Protein AF-A0A9C6U8I7-F1 (afdb_monomer_lite)

pLDDT: mean 73.35, std 20.05, range [29.06, 95.62]

Organism: Frankliniella occidentalis (NCBI:txid133901)

Sequence (330 aa):
MRSTMMLAVLLLPVVLASDRNCTCPSSPTPEDSAVCGSDGRTYSSECELQCAGLPGLSATHLGPCNTTVVASRRRRSTVELEEWRKCQADRKCAAKNCEECIVGGFTDSKCRQMCQENCICGCAGLPTGGLDEDSHDRWYKCFQERGCSSKKIPCYHNCDNQVCRNLCAMDYIRCNCGCIQHAPDTSTPAAPTTSTTTAPTTSTTTAPTSTTAAPTSTTEASATDTDWTWQKYTVCVDQSCNCGRSSAPELQGIRKANCTCSCMGLPGGDLEAYDSEAVQRCLGDCGDQEIKCDQACRGQKDQKKQKECLDSCSLRKHQCRCECNSTKEH

Structure (mmCIF, N/CA/C/O backbone):
data_AF-A0A9C6U8I7-F1
#
_entry.id   AF-A0A9C6U8I7-F1
#
loop_
_atom_site.group_PDB
_atom_site.id
_atom_site.type_symbol
_atom_site.label_atom_id
_atom_site.label_alt_id
_atom_site.label_comp_id
_atom_site.label_asym_id
_atom_site.label_entity_id
_atom_site.label_seq_id
_atom_site.pdbx_PDB_ins_code
_atom_site.Cartn_x
_atom_site.Cartn_y
_atom_site.Cartn_z
_atom_site.occupancy
_atom_site.B_iso_or_equiv
_atom_site.auth_seq_id
_atom_site.auth_comp_id
_atom_site.auth_asym_id
_atom_site.auth_atom_id
_atom_site.pdbx_PDB_model_num
ATOM 1 N N . MET A 1 1 ? 52.182 23.307 39.106 1.00 44.69 1 MET A N 1
ATOM 2 C CA . MET A 1 1 ? 51.789 24.403 40.022 1.00 44.69 1 MET A CA 1
ATOM 3 C C . MET A 1 1 ? 51.248 25.561 39.194 1.00 44.69 1 MET A C 1
ATOM 5 O O . MET A 1 1 ? 51.950 25.966 38.279 1.00 44.69 1 MET A O 1
ATOM 9 N N . ARG A 1 2 ? 50.073 26.090 39.590 1.00 39.31 2 ARG A N 1
ATOM 10 C CA . ARG A 1 2 ? 49.324 27.253 39.041 1.00 39.31 2 ARG A CA 1
ATOM 11 C C . ARG A 1 2 ? 48.623 26.953 37.698 1.00 39.31 2 ARG A C 1
ATOM 13 O O . ARG A 1 2 ? 49.234 26.343 36.842 1.00 39.31 2 ARG A O 1
ATOM 20 N N . SER A 1 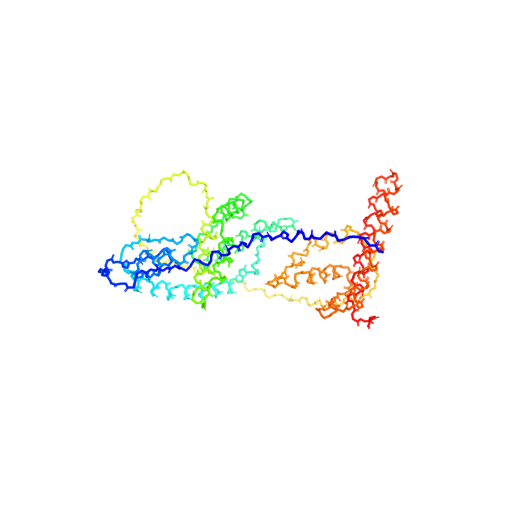3 ? 47.363 27.295 37.432 1.00 43.09 3 SER A N 1
ATOM 21 C CA . SER A 1 3 ? 46.428 28.217 38.082 1.00 43.09 3 SER A CA 1
ATOM 22 C C . SER A 1 3 ? 44.982 27.873 37.672 1.00 43.09 3 SER A C 1
ATOM 24 O O . SER A 1 3 ? 44.743 27.392 36.571 1.00 43.09 3 SER A O 1
ATOM 26 N N . THR A 1 4 ? 44.042 28.131 38.573 1.00 59.16 4 THR A N 1
ATOM 27 C CA . THR A 1 4 ? 42.576 27.992 38.481 1.00 59.16 4 THR A CA 1
ATOM 28 C C . THR A 1 4 ? 41.909 28.935 37.469 1.00 59.16 4 THR A C 1
ATOM 30 O O . THR A 1 4 ? 42.324 30.087 37.398 1.00 59.16 4 THR A O 1
ATOM 33 N N . MET A 1 5 ? 40.811 28.504 36.826 1.00 51.91 5 MET A N 1
ATOM 34 C CA . MET A 1 5 ? 39.626 29.316 36.441 1.00 51.91 5 MET A CA 1
ATOM 35 C C . MET A 1 5 ? 38.524 28.364 35.913 1.00 51.91 5 MET A C 1
ATOM 37 O O . MET A 1 5 ? 38.715 27.711 34.898 1.00 51.91 5 MET A O 1
ATOM 41 N N . MET A 1 6 ? 37.529 27.988 36.725 1.00 50.91 6 MET A N 1
ATOM 42 C CA . MET A 1 6 ? 36.197 28.619 36.874 1.00 50.91 6 MET A CA 1
ATOM 43 C C . MET A 1 6 ? 35.289 28.547 35.624 1.00 50.91 6 MET A C 1
ATOM 45 O O . MET A 1 6 ? 35.443 29.319 34.689 1.00 50.91 6 MET A O 1
ATOM 49 N N . LEU A 1 7 ? 34.332 27.610 35.708 1.00 50.25 7 LEU A N 1
ATOM 50 C CA . LEU A 1 7 ? 32.943 27.578 35.212 1.00 50.25 7 LEU A CA 1
ATOM 51 C C . LEU A 1 7 ? 32.538 28.297 33.907 1.00 50.25 7 LEU A C 1
ATOM 53 O O . LEU A 1 7 ? 32.475 29.519 33.846 1.00 50.25 7 LEU A O 1
ATOM 57 N N . ALA A 1 8 ? 31.955 27.507 32.998 1.00 46.56 8 ALA A N 1
ATOM 58 C CA . ALA A 1 8 ? 30.750 27.887 32.253 1.00 46.56 8 ALA A CA 1
ATOM 59 C C . ALA A 1 8 ? 29.910 26.630 31.940 1.00 46.56 8 ALA A C 1
ATOM 61 O O . ALA A 1 8 ? 30.006 26.044 30.865 1.00 46.56 8 ALA A O 1
ATOM 62 N N . VAL A 1 9 ? 29.096 26.188 32.906 1.00 54.50 9 VAL A N 1
ATOM 63 C CA . VAL A 1 9 ? 27.991 25.249 32.647 1.00 54.50 9 VAL A CA 1
ATOM 64 C C . VAL A 1 9 ? 26.880 26.067 31.995 1.00 54.50 9 VAL A C 1
ATOM 66 O O . VAL A 1 9 ? 26.110 26.741 32.675 1.00 54.50 9 VAL A O 1
ATOM 69 N N . LEU A 1 10 ? 26.847 26.071 30.663 1.00 54.00 10 LEU A N 1
ATOM 70 C CA . LEU A 1 10 ? 25.740 26.633 29.896 1.00 54.00 10 LEU A CA 1
ATOM 71 C C . LEU A 1 10 ? 24.542 25.690 30.026 1.00 54.00 10 LEU A C 1
ATOM 73 O O . LEU A 1 10 ? 24.436 24.677 29.339 1.00 54.00 10 LEU A O 1
ATOM 77 N N . LEU A 1 11 ? 23.665 26.036 30.966 1.00 51.16 11 LEU A N 1
ATOM 78 C CA . LEU A 1 11 ? 22.312 25.513 31.092 1.00 51.16 11 LEU A CA 1
ATOM 79 C C . LEU A 1 11 ? 21.574 25.735 29.763 1.00 51.16 11 LEU A C 1
ATOM 81 O O . LEU A 1 11 ? 21.216 26.861 29.422 1.00 51.16 11 LEU A O 1
ATOM 85 N N . LEU A 1 12 ? 21.356 24.655 29.012 1.00 48.56 12 LEU A N 1
ATOM 86 C CA . LEU A 1 12 ? 20.358 24.630 27.947 1.00 48.56 12 LEU A CA 1
ATOM 87 C C . LEU A 1 12 ? 18.986 24.924 28.576 1.00 48.56 12 LEU A C 1
ATOM 89 O O . LEU A 1 12 ? 18.670 24.342 29.620 1.00 48.56 12 LEU A O 1
ATOM 93 N N . PRO A 1 13 ? 18.169 25.813 27.985 1.00 50.56 13 PRO A N 1
ATOM 94 C CA . PRO A 1 13 ? 16.829 26.057 28.482 1.00 50.56 13 PRO A CA 1
ATOM 95 C C . PRO A 1 13 ? 16.049 24.747 28.411 1.00 50.56 13 PRO A C 1
ATOM 97 O O . PRO A 1 13 ? 15.925 24.132 27.351 1.00 50.56 13 PRO A O 1
ATOM 100 N N . VAL A 1 14 ? 15.547 24.330 29.572 1.00 52.47 14 VAL A N 1
ATOM 101 C CA . VAL A 1 14 ? 14.511 23.313 29.706 1.00 52.47 14 VAL A CA 1
ATOM 102 C C . VAL A 1 14 ? 13.414 23.676 28.711 1.00 52.47 14 VAL A C 1
ATOM 104 O O . VAL A 1 14 ? 12.724 24.683 28.877 1.00 52.47 14 VAL A O 1
ATOM 107 N N . VAL A 1 15 ? 13.279 22.883 27.649 1.00 50.75 15 VAL A N 1
ATOM 108 C CA . VAL A 1 15 ? 12.076 22.898 26.826 1.00 50.75 15 VAL A CA 1
ATOM 109 C C . VAL A 1 15 ? 10.985 22.396 27.756 1.00 50.75 15 VAL A C 1
ATOM 111 O O . VAL A 1 15 ? 10.895 21.201 28.031 1.00 50.75 15 VAL A O 1
ATOM 114 N N . LEU A 1 16 ? 10.218 23.325 28.323 1.00 39.09 16 LEU A N 1
ATOM 115 C CA . LEU A 1 16 ? 8.991 22.994 29.021 1.00 39.09 16 LEU A CA 1
ATOM 116 C C . LEU A 1 16 ? 8.093 22.315 27.988 1.00 39.09 16 LEU A C 1
ATOM 118 O O . LEU A 1 16 ? 7.498 22.973 27.133 1.00 39.09 16 LEU A O 1
ATOM 122 N N . ALA A 1 17 ? 8.039 20.985 28.043 1.00 46.72 17 ALA A N 1
ATOM 123 C CA . ALA A 1 17 ? 6.926 20.241 27.500 1.00 46.72 17 ALA A CA 1
ATOM 124 C C . ALA A 1 17 ? 5.674 20.857 28.130 1.00 46.72 17 ALA A C 1
ATOM 126 O O . ALA A 1 17 ? 5.485 20.805 29.345 1.00 46.72 17 ALA A O 1
ATOM 127 N N . SER A 1 18 ? 4.879 21.547 27.315 1.00 42.00 18 SER A N 1
ATOM 128 C CA . SER A 1 18 ? 3.580 22.047 27.732 1.00 42.00 18 SER A CA 1
ATOM 129 C C . SER A 1 18 ? 2.685 20.829 27.908 1.00 42.00 18 SER A C 1
ATOM 131 O O . SER A 1 18 ? 1.997 20.414 26.980 1.00 42.00 18 SER A O 1
ATOM 133 N N . ASP A 1 19 ? 2.713 20.251 29.105 1.00 45.34 19 ASP A N 1
ATOM 134 C CA . ASP A 1 19 ? 1.584 19.496 29.617 1.00 45.34 19 ASP A CA 1
ATOM 135 C C . ASP A 1 19 ? 0.433 20.499 29.688 1.00 45.34 19 ASP A C 1
ATOM 137 O O . ASP A 1 19 ? 0.380 21.378 30.555 1.00 45.34 19 ASP A O 1
ATOM 141 N N . ARG A 1 20 ? -0.439 20.477 28.679 1.00 51.97 20 ARG A N 1
ATOM 142 C CA . ARG A 1 20 ? -1.663 21.269 28.704 1.00 51.97 20 ARG A CA 1
ATOM 143 C C . ARG A 1 20 ? -2.590 20.604 29.708 1.00 51.97 20 ARG A C 1
ATOM 145 O O . ARG A 1 20 ? -3.453 19.818 29.336 1.00 51.97 20 ARG A O 1
ATOM 152 N N . ASN A 1 21 ? -2.398 20.927 30.985 1.00 62.75 21 ASN A N 1
ATOM 153 C CA . ASN A 1 21 ? -3.369 20.630 32.024 1.00 62.75 21 ASN A CA 1
ATOM 154 C C . ASN A 1 21 ? -4.631 21.438 31.716 1.00 62.75 21 ASN A C 1
ATOM 156 O O . ASN A 1 21 ? -4.743 22.622 32.037 1.00 62.75 21 ASN A O 1
ATOM 160 N N . CYS A 1 22 ? -5.530 20.805 30.981 1.00 73.50 22 CYS A N 1
ATOM 161 C CA . CYS A 1 22 ? -6.690 21.447 30.416 1.00 73.50 22 CYS A CA 1
ATOM 162 C C . CYS A 1 22 ? -7.786 21.483 31.485 1.00 73.50 22 CYS A C 1
ATOM 164 O O . CYS A 1 22 ? -8.514 20.517 31.696 1.00 73.50 22 CYS A O 1
ATOM 166 N N . THR A 1 23 ? -7.817 22.573 32.251 1.00 80.94 23 THR A N 1
ATOM 167 C CA . THR A 1 23 ? -8.728 22.727 33.388 1.00 80.94 23 THR A CA 1
ATOM 168 C C . THR A 1 23 ? -10.047 23.329 32.912 1.00 80.94 23 THR A C 1
ATOM 170 O O . THR A 1 23 ? -10.146 24.544 32.739 1.00 80.94 23 THR A O 1
ATOM 173 N N . CYS A 1 24 ? -11.069 22.495 32.715 1.00 77.44 24 CYS A N 1
ATOM 174 C CA . CYS A 1 24 ? -12.434 22.969 32.493 1.00 77.44 24 CYS A CA 1
ATOM 175 C C . CYS A 1 24 ? -13.179 23.133 33.832 1.00 77.44 24 CYS A C 1
ATOM 177 O O . CYS A 1 24 ? -12.993 22.314 34.735 1.00 77.44 24 CYS A O 1
ATOM 179 N N . PRO A 1 25 ? -14.019 24.171 33.995 1.00 75.56 25 PRO A N 1
ATOM 180 C CA . PRO A 1 25 ? -14.867 24.314 35.176 1.00 75.56 25 PRO A CA 1
ATOM 181 C C . PRO A 1 25 ? -15.830 23.126 35.303 1.00 75.56 25 PRO A C 1
ATOM 183 O O . PRO A 1 25 ? -16.520 22.779 34.347 1.00 75.56 25 PRO A O 1
ATOM 186 N N . SER A 1 26 ? -15.923 22.525 36.487 1.00 62.41 26 SER A N 1
ATOM 187 C CA . SER A 1 26 ? -16.771 21.362 36.766 1.00 62.41 26 SER A CA 1
ATOM 188 C C . SER A 1 26 ? -18.261 21.722 36.976 1.00 62.41 26 SER A C 1
ATOM 190 O O . SER A 1 26 ? -18.804 21.475 38.044 1.00 62.41 26 SER A O 1
ATOM 192 N N . SER A 1 27 ? -18.932 22.229 35.923 1.00 59.16 27 SER A N 1
ATOM 193 C CA . SER A 1 27 ? -20.408 22.281 35.663 1.00 59.16 27 SER A CA 1
ATOM 194 C C . SER A 1 27 ? -21.350 23.002 36.680 1.00 59.16 27 SER A C 1
ATOM 196 O O . SER A 1 27 ? -20.941 23.209 37.820 1.00 59.16 27 SER A O 1
ATOM 198 N N . PRO A 1 28 ? -22.620 23.388 36.345 1.00 53.59 28 PRO A N 1
ATOM 199 C CA . PRO A 1 28 ? -23.397 23.156 35.115 1.00 53.59 28 PRO A CA 1
ATOM 200 C C . PRO A 1 28 ? -23.954 24.440 34.446 1.00 53.59 28 PRO A C 1
ATOM 202 O O . PRO A 1 28 ? -24.512 25.324 35.094 1.00 53.59 28 PRO A O 1
ATOM 205 N N . THR A 1 29 ? -23.905 24.512 33.119 1.00 55.56 29 THR A N 1
ATOM 206 C CA . THR A 1 29 ? -24.940 25.212 32.332 1.00 55.56 29 THR A CA 1
ATOM 207 C C . THR A 1 29 ? -25.917 24.145 31.792 1.00 55.56 29 THR A C 1
ATOM 209 O O . THR A 1 29 ? -25.631 22.961 31.969 1.00 55.56 29 THR A O 1
ATOM 212 N N . PRO A 1 30 ? -27.111 24.495 31.268 1.00 57.84 30 PRO A N 1
ATOM 213 C CA . PRO A 1 30 ? -28.215 23.550 31.001 1.00 57.84 30 PRO A CA 1
ATOM 214 C C . PRO A 1 30 ? -27.823 22.363 30.103 1.00 57.84 30 PRO A C 1
ATOM 216 O O . PRO A 1 30 ? -26.713 22.324 29.589 1.00 57.84 30 PRO A O 1
ATOM 219 N N . GLU A 1 31 ? -28.733 21.424 29.823 1.00 50.97 31 GLU A N 1
ATOM 220 C CA . GLU A 1 31 ? -28.517 20.368 28.803 1.00 50.97 31 GLU A CA 1
ATOM 221 C C . GLU A 1 31 ? -28.063 20.922 27.427 1.00 50.97 31 GLU A C 1
ATOM 223 O O . GLU A 1 31 ? -27.453 20.198 26.640 1.00 50.97 31 GLU A O 1
ATOM 228 N N . ASP A 1 32 ? -28.256 22.226 27.189 1.00 52.44 32 ASP A N 1
ATOM 229 C CA . ASP A 1 32 ? -27.738 23.016 26.060 1.00 52.44 32 ASP A CA 1
ATOM 230 C C . ASP A 1 32 ? -26.226 23.338 26.120 1.00 52.44 32 ASP A C 1
ATOM 232 O O . ASP A 1 32 ? -25.687 23.968 25.210 1.00 52.44 32 ASP A O 1
ATOM 236 N N . SER A 1 33 ? -25.532 22.953 27.194 1.00 69.81 33 SER A N 1
ATOM 237 C CA . SER A 1 33 ? -24.083 23.133 27.376 1.00 69.81 33 SER A CA 1
ATOM 238 C C . SER A 1 33 ? -23.263 21.990 26.796 1.00 69.81 33 SER A C 1
ATOM 240 O O . SER A 1 33 ? -22.121 22.203 26.384 1.00 69.81 33 SER A O 1
ATOM 242 N N . ALA A 1 34 ? -23.861 20.800 26.719 1.00 83.06 34 ALA A N 1
ATOM 243 C CA . ALA A 1 34 ? -23.262 19.672 26.038 1.00 83.06 34 ALA A CA 1
ATOM 244 C C . ALA A 1 34 ? -23.129 19.981 24.543 1.00 83.06 34 ALA A C 1
ATOM 246 O O . ALA A 1 34 ? -23.961 20.678 23.964 1.00 83.06 34 ALA A O 1
ATOM 247 N N . VAL A 1 35 ? -22.101 19.438 23.901 1.00 88.44 35 VAL A N 1
ATOM 248 C CA . VAL A 1 35 ? -21.896 19.585 22.456 1.00 88.44 35 VAL A CA 1
ATOM 249 C C . VAL A 1 35 ? -21.660 18.225 21.821 1.00 88.44 35 VAL A C 1
ATOM 251 O O . VAL A 1 35 ? -21.003 17.354 22.400 1.00 88.44 35 VAL A O 1
ATOM 254 N N . CYS A 1 36 ? -22.191 18.026 20.618 1.00 88.62 36 CYS A N 1
ATOM 255 C CA . CYS A 1 36 ? -21.896 16.841 19.829 1.00 88.62 36 CYS A CA 1
ATOM 256 C C . CYS A 1 36 ? -20.645 17.091 18.986 1.00 88.62 36 CYS A C 1
ATOM 258 O O . CYS A 1 36 ? -20.667 17.933 18.089 1.00 88.62 36 CYS A O 1
ATOM 260 N N . GLY A 1 37 ? -19.560 16.368 19.256 1.00 87.62 37 GLY A N 1
ATOM 261 C CA . GLY A 1 37 ? -18.333 16.437 18.468 1.00 87.62 37 GLY A CA 1
ATOM 262 C C . GLY A 1 37 ? -18.502 15.839 17.071 1.00 87.62 37 GLY A C 1
ATOM 263 O O . GLY A 1 37 ? -19.366 14.994 16.827 1.00 87.62 37 GLY A O 1
ATOM 264 N N . SER A 1 38 ? -17.650 16.253 16.132 1.00 79.44 38 SER A N 1
ATOM 265 C CA . SER A 1 38 ? -17.551 15.679 14.780 1.00 79.44 38 SER A CA 1
ATOM 266 C C . SER A 1 38 ? -17.200 14.183 14.778 1.00 79.44 38 SER A C 1
ATOM 268 O O . SER A 1 38 ? -17.441 13.488 13.791 1.00 79.44 38 SER A O 1
ATOM 270 N N . ASP A 1 39 ? -16.707 13.664 15.904 1.00 78.38 39 ASP A N 1
ATOM 271 C CA . ASP A 1 39 ? -16.463 12.248 16.179 1.00 78.38 39 ASP A CA 1
ATOM 272 C C . ASP A 1 39 ? -17.713 11.485 16.678 1.00 78.38 39 ASP A C 1
ATOM 274 O O . ASP A 1 39 ? -17.667 10.274 16.917 1.00 78.38 39 ASP A O 1
ATOM 278 N N . GLY A 1 40 ? -18.849 12.172 16.828 1.00 78.31 40 GLY A N 1
ATOM 279 C CA . GLY A 1 40 ? -20.100 11.605 17.325 1.00 78.31 40 GLY A CA 1
ATOM 280 C C . GLY A 1 40 ? -20.094 11.299 18.825 1.00 78.31 40 GLY A C 1
ATOM 281 O O . GLY A 1 40 ? -20.929 10.506 19.278 1.00 78.31 40 GLY A O 1
ATOM 282 N N . ARG A 1 41 ? -19.165 11.882 19.597 1.00 82.56 41 ARG A N 1
ATOM 283 C CA . ARG A 1 41 ? -19.180 11.857 21.065 1.00 82.56 41 ARG A CA 1
ATOM 284 C C . ARG A 1 41 ? -19.841 13.116 21.621 1.00 82.56 41 ARG A C 1
ATOM 286 O O . ARG A 1 41 ? -19.644 14.217 21.118 1.00 82.56 41 ARG A O 1
ATOM 293 N N . THR A 1 42 ? -20.615 12.944 22.688 1.00 86.38 42 THR A N 1
ATOM 294 C CA . THR A 1 42 ? -21.113 14.067 23.486 1.00 86.38 42 THR A CA 1
ATOM 295 C C . THR A 1 42 ? -20.019 14.510 24.448 1.00 86.38 42 THR A C 1
ATOM 297 O O . THR A 1 42 ? -19.573 13.705 25.264 1.00 86.38 42 THR A O 1
ATOM 300 N N . TYR A 1 43 ? -19.634 15.778 24.379 1.00 86.25 43 TYR A N 1
ATOM 301 C CA . TYR A 1 43 ? -18.783 16.440 25.366 1.00 86.25 43 TYR A CA 1
ATOM 302 C C . TYR A 1 43 ? -19.667 17.229 26.323 1.00 86.25 43 TYR A C 1
ATOM 304 O O . TYR A 1 43 ? -20.682 17.779 25.890 1.00 86.25 43 TYR A O 1
ATOM 312 N N . SER A 1 44 ? -19.319 17.283 27.614 1.00 86.06 44 SER A N 1
ATOM 313 C CA . SER A 1 44 ? -20.173 17.974 28.591 1.00 86.06 44 SER A CA 1
ATOM 314 C C . SER A 1 44 ? -20.107 19.498 28.449 1.00 86.06 44 SER A C 1
ATOM 316 O O . SER A 1 44 ? -21.001 20.197 28.914 1.00 86.06 44 SER A O 1
ATOM 318 N N . SER A 1 45 ? -19.080 20.005 27.758 1.00 84.12 45 SER A N 1
ATOM 319 C CA . SER A 1 45 ? -18.968 21.399 27.338 1.00 84.12 45 SER A CA 1
ATOM 320 C C . SER A 1 45 ? -18.096 21.559 26.092 1.00 84.12 45 SER A C 1
ATOM 322 O O . SER A 1 45 ? -17.266 20.705 25.775 1.00 84.12 45 SER A O 1
ATOM 324 N N . GLU A 1 46 ? -18.221 22.708 25.427 1.00 84.88 46 GLU A N 1
ATOM 325 C CA . GLU A 1 46 ? -17.284 23.139 24.380 1.00 84.88 46 GLU A CA 1
ATOM 326 C C . GLU A 1 46 ? -15.832 23.207 24.898 1.00 84.88 46 GLU A C 1
ATOM 328 O O . GLU A 1 46 ? -14.900 22.876 24.171 1.00 84.88 46 GLU A O 1
ATOM 333 N N . CYS A 1 47 ? -15.630 23.560 26.178 1.00 85.31 47 CYS A N 1
ATOM 334 C CA . CYS A 1 47 ? -14.305 23.537 26.811 1.00 85.31 47 CYS A CA 1
ATOM 335 C C . CYS A 1 47 ? -13.706 22.130 26.787 1.00 85.31 47 CYS A C 1
ATOM 337 O O . CYS A 1 47 ? -12.558 21.952 26.391 1.00 85.31 47 CYS A O 1
ATOM 339 N N . GLU A 1 48 ? -14.487 21.118 27.169 1.00 85.19 48 GLU A N 1
ATOM 340 C CA . GLU A 1 48 ? -14.019 19.731 27.163 1.00 85.19 48 GLU A CA 1
ATOM 341 C C . GLU A 1 48 ? -13.743 19.215 25.751 1.00 85.19 48 GLU A C 1
ATOM 343 O O . GLU A 1 48 ? -12.771 18.485 25.550 1.00 85.19 48 GLU A O 1
ATOM 348 N N . LEU A 1 49 ? -14.549 19.625 24.767 1.00 86.12 49 LEU A N 1
ATOM 349 C CA . LEU A 1 49 ? -14.303 19.312 23.359 1.00 86.12 49 LEU A CA 1
ATOM 350 C C . LEU A 1 49 ? -12.957 19.881 22.901 1.00 86.12 49 LEU A C 1
ATOM 352 O O . LEU A 1 49 ? -12.149 19.168 22.307 1.00 86.12 49 LEU A O 1
ATOM 356 N N . GLN A 1 50 ? -12.680 21.144 23.218 1.00 83.75 50 GLN A N 1
ATOM 357 C CA . GLN A 1 50 ? -11.413 21.792 22.873 1.00 83.75 50 GLN A CA 1
ATOM 358 C C . GLN A 1 50 ? -10.233 21.187 23.644 1.00 83.75 50 GLN A C 1
ATOM 360 O O . GLN A 1 50 ? -9.147 21.012 23.087 1.00 83.75 50 GLN A O 1
ATOM 365 N N . CYS A 1 51 ? -10.453 20.804 24.902 1.00 84.19 51 CYS A N 1
ATOM 366 C CA . CYS A 1 51 ? -9.452 20.146 25.733 1.00 84.19 51 CYS A CA 1
ATOM 367 C C . CYS A 1 51 ? -9.099 18.733 25.283 1.00 84.19 51 CYS A C 1
ATOM 369 O O . CYS A 1 51 ? -7.984 18.287 25.543 1.00 84.19 51 CYS A O 1
ATOM 371 N N . ALA A 1 52 ? -9.994 18.043 24.572 1.00 84.12 52 ALA A N 1
ATOM 372 C CA . ALA A 1 52 ? -9.687 16.737 24.003 1.00 84.12 52 ALA A CA 1
ATOM 373 C C . ALA A 1 52 ? -8.524 16.793 22.996 1.00 84.12 52 ALA A C 1
ATOM 375 O O . ALA A 1 52 ? -7.897 15.767 22.740 1.00 84.12 52 ALA A O 1
ATOM 376 N N . GLY A 1 53 ? -8.224 17.972 22.429 1.00 74.62 53 GLY A N 1
ATOM 377 C CA . GLY A 1 53 ? -7.001 18.214 21.656 1.00 74.62 53 GLY A CA 1
ATOM 378 C C . GLY A 1 53 ? -6.859 17.357 20.395 1.00 74.62 53 GLY A C 1
ATOM 379 O O . GLY A 1 53 ? -5.760 17.240 19.853 1.00 74.62 53 GLY A O 1
ATOM 380 N N . LEU A 1 54 ? -7.949 16.742 19.927 1.00 75.69 54 LEU A N 1
ATOM 381 C CA . LEU A 1 54 ? -7.945 15.874 18.756 1.00 75.69 54 LEU A CA 1
ATOM 382 C C . LEU A 1 54 ? -7.889 16.725 17.471 1.00 75.69 54 LEU A C 1
ATOM 384 O O . LEU A 1 54 ? -8.734 17.604 17.281 1.00 75.69 54 LEU A O 1
ATOM 388 N N . PRO A 1 55 ? -6.932 16.479 16.556 1.00 69.19 55 PRO A N 1
ATOM 389 C CA . PRO A 1 55 ? -6.841 17.223 15.301 1.00 69.19 55 PRO A CA 1
ATOM 390 C C . PRO A 1 55 ? -8.126 17.090 14.470 1.00 69.19 55 PRO A C 1
ATOM 392 O O . PRO A 1 55 ? -8.518 15.984 14.103 1.00 69.19 55 PRO A O 1
ATOM 395 N N . GLY A 1 56 ? -8.771 18.217 14.149 1.00 73.00 56 GLY A N 1
ATOM 396 C CA . GLY A 1 56 ? -10.008 18.247 13.353 1.00 73.00 56 GLY A CA 1
ATOM 397 C C . GLY A 1 56 ? -11.297 17.947 14.129 1.00 73.00 56 GLY A C 1
ATOM 398 O O . GLY A 1 56 ? -12.360 17.828 13.516 1.00 73.00 56 GLY A O 1
ATOM 399 N N . LEU A 1 57 ? -11.228 17.835 15.458 1.00 83.19 57 LEU A N 1
ATOM 400 C CA . LEU A 1 57 ? -12.410 17.751 16.309 1.00 83.19 57 LEU A CA 1
ATOM 401 C C . LEU A 1 57 ? -13.066 19.131 16.437 1.00 83.19 57 LEU A C 1
ATOM 403 O O . LEU A 1 57 ? -12.415 20.107 16.805 1.00 83.19 57 LEU A O 1
ATOM 407 N N . SER A 1 58 ? -14.359 19.205 16.135 1.00 86.75 58 SER A N 1
ATOM 408 C CA . SER A 1 58 ? -15.167 20.421 16.252 1.00 86.75 58 SER A CA 1
ATOM 409 C C . SER A 1 58 ? -16.576 20.073 16.714 1.00 86.75 58 SER A C 1
ATOM 411 O O . SER A 1 58 ? -17.056 18.968 16.448 1.00 86.75 58 SER A O 1
ATOM 413 N N . ALA A 1 59 ? -17.275 21.007 17.355 1.00 86.06 59 ALA A N 1
ATOM 414 C CA . ALA A 1 59 ? -18.701 20.840 17.599 1.00 86.06 59 ALA A CA 1
ATOM 415 C C . ALA A 1 59 ? -19.467 20.805 16.266 1.00 86.06 59 ALA A C 1
ATOM 417 O O . ALA A 1 59 ? -19.262 21.639 15.385 1.00 86.06 59 ALA A O 1
ATOM 418 N N . THR A 1 60 ? -20.340 19.813 16.114 1.00 86.50 60 THR A N 1
ATOM 419 C CA . THR A 1 60 ? -21.261 19.673 14.978 1.00 86.50 60 THR A CA 1
ATOM 420 C C . THR A 1 60 ? -22.589 20.359 15.278 1.00 86.50 60 THR A C 1
ATOM 422 O O . THR A 1 60 ? -23.138 21.045 14.421 1.00 86.50 60 THR A O 1
ATOM 425 N N . HIS A 1 61 ? -23.115 20.178 16.491 1.00 85.06 61 HIS A N 1
ATOM 426 C CA . HIS A 1 61 ? -24.306 20.868 16.974 1.00 85.06 61 HIS A CA 1
ATOM 427 C C . HIS A 1 61 ? -24.284 20.978 18.505 1.00 85.06 61 HIS A C 1
ATOM 429 O O . HIS A 1 61 ? -23.595 20.209 19.181 1.00 85.06 61 HIS A O 1
ATOM 435 N N . LEU A 1 62 ? -25.060 21.926 19.033 1.00 86.38 62 LEU A N 1
ATOM 436 C CA . LEU A 1 62 ? -25.316 22.064 20.468 1.00 86.38 62 LEU A CA 1
ATOM 437 C C . LEU A 1 62 ? -26.211 20.922 20.969 1.00 86.38 62 LEU A C 1
ATOM 439 O O . LEU A 1 62 ? -27.011 20.368 20.210 1.00 86.38 62 LEU A O 1
ATOM 443 N N . GLY A 1 63 ? -26.075 20.581 22.244 1.00 83.81 63 GLY A N 1
ATOM 444 C CA . GLY A 1 63 ? -26.728 19.444 22.878 1.00 83.81 63 GLY A CA 1
ATOM 445 C C . GLY A 1 63 ? -25.999 18.111 22.649 1.00 83.81 63 GLY A C 1
ATOM 446 O O . GLY A 1 63 ? -25.055 18.013 21.855 1.00 83.81 63 GLY A O 1
ATOM 447 N N . PRO A 1 64 ? -26.430 17.044 23.342 1.00 84.50 64 PRO A N 1
ATOM 448 C CA . PRO A 1 64 ? -25.828 15.725 23.223 1.00 84.50 64 PRO A CA 1
ATOM 449 C C . PRO A 1 64 ? -26.015 15.137 21.822 1.00 84.50 64 PRO A C 1
ATOM 451 O O . PRO A 1 64 ? -27.054 15.317 21.186 1.00 84.50 64 PRO A O 1
ATOM 454 N N . CYS A 1 65 ? -25.045 14.349 21.354 1.00 83.62 65 CYS A N 1
ATOM 455 C CA . CYS A 1 65 ? -25.236 13.549 20.151 1.00 83.62 65 CYS A CA 1
ATOM 456 C C . CYS A 1 65 ? -26.450 12.630 20.318 1.00 83.62 65 CYS A C 1
ATOM 458 O O . CYS A 1 65 ? -26.641 12.008 21.367 1.00 83.62 65 CYS A O 1
ATOM 460 N N . ASN A 1 66 ? -27.241 12.473 19.256 1.00 81.56 66 ASN A N 1
ATOM 461 C CA . ASN A 1 66 ? -28.367 11.549 19.275 1.00 81.56 66 ASN A CA 1
ATOM 462 C C . ASN A 1 66 ? -27.861 10.105 19.466 1.00 81.56 66 ASN A C 1
ATOM 464 O O . ASN A 1 66 ? -27.344 9.478 18.538 1.00 81.56 66 ASN A O 1
ATOM 468 N N . THR A 1 67 ? -28.026 9.564 20.675 1.00 65.00 67 THR A N 1
ATOM 469 C CA . THR A 1 67 ? -27.520 8.242 21.076 1.00 65.00 67 THR A CA 1
ATOM 470 C C . THR A 1 67 ? -28.158 7.107 20.283 1.00 65.00 67 THR A C 1
ATOM 472 O O . THR A 1 67 ? -27.501 6.094 20.060 1.00 65.00 67 THR A O 1
ATOM 475 N N . THR A 1 68 ? -29.383 7.276 19.772 1.00 57.62 68 THR A N 1
ATOM 476 C CA . THR A 1 68 ? -30.017 6.287 18.886 1.00 57.62 68 THR A CA 1
ATOM 477 C C . THR A 1 68 ? -29.364 6.271 17.510 1.00 57.62 68 THR A C 1
ATOM 479 O O . THR A 1 68 ? -29.13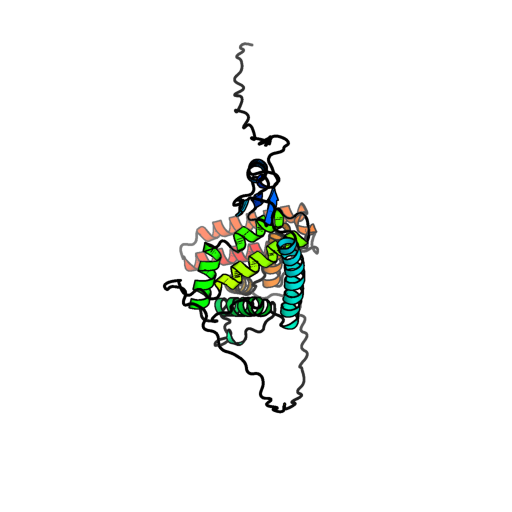3 5.194 16.966 1.00 57.62 68 THR A O 1
ATOM 482 N N . VAL A 1 69 ? -28.961 7.431 16.983 1.00 58.38 69 VAL A N 1
ATOM 483 C CA . VAL A 1 69 ? -28.207 7.553 15.726 1.00 58.38 69 VAL A CA 1
ATOM 484 C C . VAL A 1 69 ? -26.772 7.067 15.917 1.00 58.38 69 VAL A C 1
ATOM 486 O O . VAL A 1 69 ? -26.284 6.306 15.096 1.00 58.38 69 VAL A O 1
ATOM 489 N N . VAL A 1 70 ? -26.102 7.398 17.022 1.00 55.19 70 VAL A N 1
ATOM 490 C CA . VAL A 1 70 ? -24.730 6.937 17.301 1.00 55.19 70 VAL A CA 1
ATOM 491 C C . VAL A 1 70 ? -24.683 5.430 17.586 1.00 55.19 70 VAL A C 1
ATOM 493 O O . VAL A 1 70 ? -23.824 4.735 17.049 1.00 55.19 70 VAL A O 1
ATOM 496 N N . ALA A 1 71 ? -25.616 4.881 18.369 1.00 52.75 71 ALA A N 1
ATOM 497 C CA . ALA A 1 71 ? -25.689 3.445 18.643 1.00 52.75 71 ALA A CA 1
ATOM 498 C C . ALA A 1 71 ? -26.128 2.639 17.411 1.00 52.75 71 ALA A C 1
ATOM 500 O O . ALA A 1 71 ? -25.586 1.559 17.168 1.00 52.75 71 ALA A O 1
ATOM 501 N N . SER A 1 72 ? -27.052 3.162 16.597 1.00 53.00 72 SER A N 1
ATOM 502 C CA . SER A 1 72 ? -27.408 2.538 15.318 1.00 53.00 72 SER A CA 1
ATOM 503 C C . SER A 1 72 ? -26.270 2.634 14.304 1.00 53.00 72 SER A C 1
ATOM 505 O O . SER A 1 72 ? -26.006 1.641 13.640 1.00 53.00 72 SER A O 1
ATOM 507 N N . ARG A 1 73 ? -25.513 3.740 14.245 1.00 56.97 73 ARG A N 1
ATOM 508 C CA . ARG A 1 73 ? -24.298 3.874 13.416 1.00 56.97 73 ARG A CA 1
ATOM 509 C C . ARG A 1 73 ? -23.175 2.939 13.883 1.00 56.97 73 ARG A C 1
ATOM 511 O O . ARG A 1 73 ? -22.496 2.373 13.036 1.00 56.97 73 ARG A O 1
ATOM 518 N N . ARG A 1 74 ? -23.027 2.707 15.199 1.00 55.22 74 ARG A N 1
ATOM 519 C CA . ARG A 1 74 ? -22.088 1.728 15.795 1.00 55.22 74 ARG A CA 1
ATOM 520 C C . ARG A 1 74 ? -22.475 0.275 15.507 1.00 55.22 74 ARG A C 1
ATOM 522 O O . ARG A 1 74 ? -21.611 -0.504 15.131 1.00 55.22 74 ARG A O 1
ATOM 529 N N . ARG A 1 75 ? -23.753 -0.100 15.658 1.00 51.44 75 ARG A N 1
ATOM 530 C CA . ARG A 1 75 ? -24.238 -1.446 15.284 1.00 51.44 75 ARG A CA 1
ATOM 531 C C . ARG A 1 75 ? -24.166 -1.662 13.772 1.00 51.44 75 ARG A C 1
ATOM 533 O O . ARG A 1 75 ? -23.772 -2.733 13.327 1.00 51.44 75 ARG A O 1
ATOM 540 N N . ARG A 1 76 ? -24.497 -0.630 12.990 1.00 63.97 76 ARG A N 1
ATOM 541 C CA . ARG A 1 76 ? -24.414 -0.634 11.528 1.00 63.97 76 ARG A CA 1
ATOM 542 C C . ARG A 1 76 ? -22.972 -0.814 11.058 1.00 63.97 76 ARG A C 1
ATOM 544 O O . ARG A 1 76 ? -22.741 -1.694 10.251 1.00 63.97 76 ARG A O 1
ATOM 551 N N . SER A 1 77 ? -21.995 -0.090 11.606 1.00 65.62 77 SER A N 1
ATOM 552 C CA . SER A 1 77 ? -20.601 -0.194 11.147 1.00 65.62 77 SER A CA 1
ATOM 553 C C . SER A 1 77 ? -19.944 -1.545 11.440 1.00 65.62 77 SER A C 1
ATOM 555 O O . SER A 1 77 ? -19.136 -2.008 10.639 1.00 65.62 77 SER A O 1
ATOM 557 N N . THR A 1 78 ? -20.270 -2.202 12.560 1.00 69.31 78 THR A N 1
ATOM 558 C CA . THR A 1 78 ? -19.734 -3.539 12.863 1.00 69.31 78 THR A CA 1
ATOM 559 C C . THR A 1 78 ? -20.350 -4.623 11.986 1.00 69.31 78 THR A C 1
ATOM 561 O O . THR A 1 78 ? -19.630 -5.517 11.556 1.00 69.31 78 THR A O 1
ATOM 564 N N . VAL A 1 79 ? -21.657 -4.533 11.715 1.00 70.56 79 VAL A N 1
ATOM 565 C CA . VAL A 1 79 ? -22.363 -5.480 10.838 1.00 70.56 79 VAL A CA 1
ATOM 566 C C . VAL A 1 79 ? -21.947 -5.268 9.380 1.00 70.56 79 VAL A C 1
ATOM 568 O O . VAL A 1 79 ? -21.540 -6.225 8.732 1.00 70.56 79 VAL A O 1
ATOM 571 N N . GLU A 1 80 ? -21.914 -4.016 8.908 1.00 75.50 80 GLU A N 1
ATOM 572 C CA . GLU A 1 80 ? -21.461 -3.657 7.555 1.00 75.50 80 GLU A CA 1
ATOM 573 C C . GLU A 1 80 ? -20.038 -4.158 7.283 1.00 75.50 80 GLU A C 1
ATOM 575 O O . GLU A 1 80 ? -19.775 -4.725 6.228 1.00 75.50 80 GLU A O 1
ATOM 580 N N . LEU A 1 81 ? -19.109 -3.977 8.228 1.00 83.88 81 LEU A N 1
ATOM 581 C CA . LEU A 1 81 ? -17.718 -4.387 8.036 1.00 83.88 81 LEU A CA 1
ATOM 582 C C . LEU A 1 81 ? -17.557 -5.913 7.970 1.00 83.88 81 LEU A C 1
ATOM 584 O O . LEU A 1 81 ? -16.704 -6.400 7.229 1.00 83.88 81 LEU A O 1
ATOM 588 N N . GLU A 1 82 ? -18.346 -6.665 8.737 1.00 85.62 82 GLU A N 1
ATOM 589 C CA . GLU A 1 82 ? -18.296 -8.129 8.729 1.00 85.62 82 GLU A CA 1
ATOM 590 C C . GLU A 1 82 ? -18.895 -8.708 7.443 1.00 85.62 82 GLU A C 1
ATOM 592 O O . GLU A 1 82 ? -18.250 -9.509 6.765 1.00 85.62 82 GLU A O 1
ATOM 597 N N . GLU A 1 83 ? -20.082 -8.241 7.047 1.00 87.00 83 GLU A N 1
ATOM 598 C CA . GLU A 1 83 ? -20.716 -8.618 5.776 1.00 87.00 83 GLU A CA 1
ATOM 599 C C . GLU A 1 83 ? -19.808 -8.300 4.588 1.00 87.00 83 GLU A C 1
ATOM 601 O O . GLU A 1 83 ? -19.636 -9.100 3.663 1.00 87.00 83 GLU A O 1
ATOM 606 N N . TRP A 1 84 ? -19.152 -7.148 4.652 1.00 88.44 84 TRP A N 1
ATOM 607 C CA . TRP A 1 84 ? -18.230 -6.710 3.629 1.00 88.44 84 TRP A CA 1
ATOM 608 C C . TRP A 1 84 ? -16.953 -7.564 3.564 1.00 88.44 84 TRP A C 1
ATOM 610 O O . TRP A 1 84 ? -16.519 -7.935 2.469 1.00 88.44 84 TRP A O 1
ATOM 620 N N . ARG A 1 85 ? -16.356 -7.931 4.708 1.00 89.94 85 ARG A N 1
ATOM 621 C CA . ARG A 1 85 ? -15.215 -8.868 4.752 1.00 89.94 85 ARG A CA 1
ATOM 622 C C . ARG A 1 85 ? -15.587 -10.238 4.211 1.00 89.94 85 ARG A C 1
ATOM 624 O O . ARG A 1 85 ? -14.814 -10.812 3.444 1.00 89.94 85 ARG A O 1
ATOM 631 N N . LYS A 1 86 ? -16.775 -10.729 4.561 1.00 92.19 86 LYS A N 1
ATOM 632 C CA . LYS A 1 86 ? -17.307 -11.980 4.027 1.00 92.19 86 LYS A CA 1
ATOM 633 C C . LYS A 1 86 ? -17.438 -11.915 2.504 1.00 92.19 86 LYS A C 1
ATOM 635 O O . LYS A 1 86 ? -16.893 -12.775 1.822 1.00 92.19 86 LYS A O 1
ATOM 640 N N . CYS A 1 87 ? -18.033 -10.851 1.959 1.00 92.50 87 CYS A N 1
ATOM 641 C CA . CYS A 1 87 ? -18.113 -10.656 0.508 1.00 92.50 87 CYS A CA 1
ATOM 642 C C . CYS A 1 87 ? -16.730 -10.648 -0.160 1.00 92.50 87 CYS A C 1
ATOM 644 O O . CYS A 1 87 ? -16.545 -11.275 -1.203 1.00 92.50 87 CYS A O 1
ATOM 646 N N . GLN A 1 88 ? -15.740 -9.973 0.434 1.00 92.06 88 GLN A N 1
ATOM 647 C CA . GLN A 1 88 ? -14.378 -9.949 -0.105 1.00 92.06 88 GLN A CA 1
ATOM 648 C C . GLN A 1 88 ? -13.720 -11.328 -0.106 1.00 92.06 88 GLN A C 1
ATOM 650 O O . GLN A 1 88 ? -13.001 -11.646 -1.054 1.00 92.06 88 GLN A O 1
ATOM 655 N N . ALA A 1 89 ? -13.949 -12.132 0.934 1.00 90.69 89 ALA A N 1
ATOM 656 C CA . ALA A 1 89 ? -13.459 -13.503 1.006 1.00 90.69 89 ALA A CA 1
ATOM 657 C C . ALA A 1 89 ? -14.139 -14.386 -0.052 1.00 90.69 89 ALA A C 1
ATOM 659 O O . ALA A 1 89 ? -13.449 -15.042 -0.833 1.00 90.69 89 ALA A O 1
ATOM 660 N N . ASP A 1 90 ? -15.468 -14.319 -0.149 1.00 92.44 90 ASP A N 1
ATOM 661 C CA . ASP A 1 90 ? -16.271 -15.112 -1.086 1.00 92.44 90 ASP A CA 1
ATOM 662 C C . ASP A 1 90 ? -15.934 -14.774 -2.547 1.00 92.44 90 ASP A C 1
ATOM 664 O O . ASP A 1 90 ? -15.741 -15.662 -3.380 1.00 92.44 90 ASP A O 1
ATOM 668 N N . ARG A 1 91 ? -15.779 -13.481 -2.862 1.00 89.88 91 ARG A N 1
ATOM 669 C CA . ARG A 1 91 ? -15.372 -12.994 -4.194 1.00 89.88 91 ARG A CA 1
ATOM 670 C C . ARG A 1 91 ? -13.862 -13.009 -4.410 1.00 89.88 91 ARG A C 1
ATOM 672 O O . ARG A 1 91 ? -13.403 -12.632 -5.489 1.00 89.88 91 ARG A O 1
ATOM 679 N N . LYS A 1 92 ? -13.096 -13.420 -3.395 1.00 90.62 92 LYS A N 1
ATOM 680 C CA . LYS A 1 92 ? -11.631 -13.463 -3.385 1.00 90.62 92 LYS A CA 1
ATOM 681 C C . LYS A 1 92 ? -11.000 -12.152 -3.859 1.00 90.62 92 LYS A C 1
ATOM 683 O O . LYS A 1 92 ? -10.066 -12.183 -4.646 1.00 90.62 92 LYS A O 1
ATOM 688 N N . CYS A 1 93 ? -11.467 -10.996 -3.388 1.00 88.88 93 CYS A N 1
ATOM 689 C CA . CYS A 1 93 ? -11.020 -9.696 -3.908 1.00 88.88 93 CYS A CA 1
ATOM 690 C C . CYS A 1 93 ? -9.497 -9.464 -3.797 1.00 88.88 93 CYS A C 1
ATOM 692 O O . CYS A 1 93 ? -8.921 -8.805 -4.656 1.00 88.88 93 CYS A O 1
ATOM 694 N N . ALA A 1 94 ? -8.820 -10.047 -2.799 1.00 76.44 94 ALA A N 1
ATOM 695 C CA . ALA A 1 94 ? -7.357 -9.979 -2.673 1.00 76.44 94 ALA A CA 1
ATOM 696 C C . ALA A 1 94 ? -6.607 -10.868 -3.689 1.00 76.44 94 ALA A C 1
ATOM 698 O O . ALA A 1 94 ? -5.485 -10.557 -4.078 1.00 76.44 94 ALA A O 1
ATOM 699 N N . ALA A 1 95 ? -7.235 -11.961 -4.126 1.00 66.44 95 ALA A N 1
ATOM 700 C CA . ALA A 1 95 ? -6.706 -12.931 -5.086 1.00 66.44 95 ALA A CA 1
ATOM 701 C C . ALA A 1 95 ? -7.474 -12.891 -6.418 1.00 66.44 95 ALA A C 1
ATOM 703 O O . ALA A 1 95 ? -7.470 -13.862 -7.169 1.00 66.44 95 ALA A O 1
ATOM 704 N N . LYS A 1 96 ? -8.196 -11.795 -6.683 1.00 66.31 96 LYS A N 1
ATOM 705 C CA . LYS A 1 96 ? -9.102 -11.675 -7.823 1.00 66.31 96 LYS A CA 1
ATOM 706 C C . LYS A 1 96 ? -8.274 -11.845 -9.094 1.00 66.31 96 LYS A C 1
ATOM 708 O O . LYS A 1 96 ? -7.284 -11.137 -9.297 1.00 66.31 96 LYS A O 1
ATOM 713 N N . ASN A 1 97 ? -8.689 -12.780 -9.942 1.00 69.25 97 ASN A N 1
ATOM 714 C CA . ASN A 1 97 ? -8.105 -12.971 -11.261 1.00 69.25 97 ASN A CA 1
ATOM 715 C C . ASN A 1 97 ? -8.556 -11.810 -12.154 1.00 69.25 97 ASN A C 1
ATOM 717 O O . ASN A 1 97 ? -9.566 -11.887 -12.847 1.00 69.25 97 ASN A O 1
ATOM 721 N N . CYS A 1 98 ? -7.836 -10.693 -12.077 1.00 86.06 98 CYS A N 1
ATOM 722 C CA . CYS A 1 98 ? -7.964 -9.553 -12.983 1.00 86.06 98 CYS A CA 1
ATOM 723 C C . CYS A 1 98 ? -7.329 -9.906 -14.339 1.00 86.06 98 CYS A C 1
ATOM 725 O O . CYS A 1 98 ? -6.384 -9.259 -14.779 1.00 86.06 98 CYS A O 1
ATOM 727 N N . GLU A 1 99 ? -7.785 -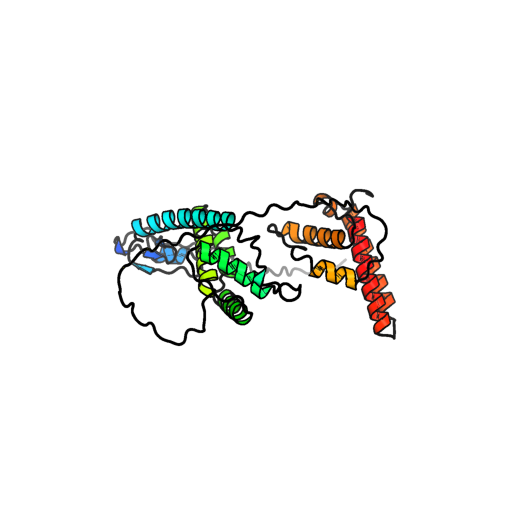11.003 -14.948 1.00 84.25 99 GLU A N 1
ATOM 728 C CA . GLU A 1 99 ? -7.261 -11.537 -16.214 1.00 84.25 99 GLU A CA 1
ATOM 729 C C . GLU A 1 99 ? -7.491 -10.564 -17.372 1.00 84.25 99 GLU A C 1
ATOM 731 O O . GLU A 1 99 ? -6.652 -10.459 -18.257 1.00 84.25 99 GLU A O 1
ATOM 736 N N . GLU A 1 100 ? -8.559 -9.768 -17.300 1.00 84.25 100 GLU A N 1
ATOM 737 C CA . GLU A 1 100 ? -8.843 -8.645 -18.205 1.00 84.25 100 GLU A CA 1
ATOM 738 C C . GLU A 1 100 ? -7.745 -7.566 -18.224 1.00 84.25 100 GLU A C 1
ATOM 740 O O . GLU A 1 100 ? -7.639 -6.820 -19.191 1.00 84.25 100 GLU A O 1
ATOM 745 N N . CYS A 1 101 ? -6.890 -7.521 -17.197 1.00 87.56 101 CYS A N 1
ATOM 746 C CA . CYS A 1 101 ? -5.728 -6.634 -17.130 1.00 87.56 101 CYS A CA 1
ATOM 747 C C . CYS A 1 101 ? -4.453 -7.253 -17.723 1.00 87.56 101 CYS A C 1
ATOM 749 O O . CYS A 1 101 ? -3.379 -6.659 -17.621 1.00 87.56 101 CYS A O 1
ATOM 751 N N . ILE A 1 102 ? -4.530 -8.465 -18.281 1.00 85.31 102 ILE A N 1
ATOM 752 C CA . ILE A 1 102 ? -3.403 -9.136 -18.929 1.00 85.31 102 ILE A CA 1
ATOM 753 C C . ILE A 1 102 ? -3.513 -8.903 -20.435 1.00 85.31 102 ILE A C 1
ATOM 755 O O . ILE A 1 102 ? -4.325 -9.526 -21.115 1.00 85.31 102 ILE A O 1
ATOM 759 N N . VAL A 1 103 ? -2.666 -8.026 -20.972 1.00 76.38 103 VAL A N 1
ATOM 760 C CA . VAL A 1 103 ? -2.626 -7.706 -22.404 1.00 76.38 103 VAL A CA 1
ATOM 761 C C . VAL A 1 103 ? -1.287 -8.161 -22.970 1.00 76.38 103 VAL A C 1
ATOM 763 O O . VAL A 1 103 ? -0.225 -7.748 -22.512 1.00 76.38 103 VAL A O 1
ATOM 766 N N . GLY A 1 104 ? -1.318 -9.069 -23.950 1.00 68.69 104 GLY A N 1
ATOM 767 C CA . GLY A 1 104 ? -0.101 -9.558 -24.614 1.00 68.69 104 GLY A CA 1
ATOM 768 C C . GLY A 1 104 ? 0.886 -10.288 -23.691 1.00 68.69 104 GLY A C 1
ATOM 769 O O . GLY A 1 104 ? 2.082 -10.276 -23.958 1.00 68.69 104 GLY A O 1
ATOM 770 N N . GLY A 1 105 ? 0.407 -10.896 -22.599 1.00 70.31 105 GLY A N 1
ATOM 771 C CA . GLY A 1 105 ? 1.248 -11.589 -21.612 1.00 70.31 105 GLY A CA 1
ATOM 772 C C . GLY A 1 105 ? 1.844 -10.684 -20.528 1.00 70.31 105 GLY A C 1
ATOM 773 O O . GLY A 1 105 ? 2.506 -11.184 -19.621 1.00 70.31 105 GLY A O 1
ATOM 774 N N . PHE A 1 106 ? 1.566 -9.379 -20.569 1.00 68.38 106 PHE A N 1
ATOM 775 C CA . PHE A 1 106 ? 1.955 -8.421 -19.538 1.00 68.38 106 PHE A CA 1
ATOM 776 C C . PHE A 1 106 ? 0.741 -8.042 -18.693 1.00 68.38 106 PHE A C 1
ATOM 778 O O . PHE A 1 106 ? -0.354 -7.847 -19.211 1.00 68.38 106 PHE A O 1
ATOM 785 N N . THR A 1 107 ? 0.928 -7.957 -17.377 1.00 79.62 107 THR A N 1
ATOM 786 C CA . THR A 1 107 ? -0.114 -7.485 -16.461 1.00 79.62 107 THR A CA 1
ATOM 787 C C . THR A 1 107 ? 0.001 -5.977 -16.294 1.00 79.62 107 THR A C 1
ATOM 789 O O . THR A 1 107 ? 1.017 -5.499 -15.791 1.00 79.62 107 THR A O 1
ATOM 792 N N . ASP A 1 108 ? -1.060 -5.248 -16.618 1.00 85.56 108 ASP A N 1
ATOM 793 C CA . ASP A 1 108 ? -1.194 -3.841 -16.253 1.00 85.56 108 ASP A CA 1
ATOM 794 C C . ASP A 1 108 ? -1.455 -3.725 -14.737 1.00 85.56 108 ASP A C 1
ATOM 796 O O . ASP A 1 108 ? -2.465 -4.203 -14.204 1.00 85.56 108 ASP A O 1
ATOM 800 N N . SER A 1 109 ? -0.499 -3.129 -14.020 1.00 88.50 109 SER A N 1
ATOM 801 C CA . SER A 1 109 ? -0.547 -2.970 -12.565 1.00 88.50 109 SER A CA 1
ATOM 802 C C . SER A 1 109 ? -1.587 -1.942 -12.116 1.00 88.50 109 SER A C 1
ATOM 804 O O . SER A 1 109 ? -2.230 -2.161 -11.085 1.00 88.50 109 SER A O 1
ATOM 806 N N . LYS A 1 110 ? -1.804 -0.873 -12.895 1.00 89.50 110 LYS A N 1
ATOM 807 C CA . LYS A 1 110 ? -2.826 0.150 -12.639 1.00 89.50 110 LYS A CA 1
ATOM 808 C C . LYS A 1 110 ? -4.219 -0.446 -12.821 1.00 89.50 110 LYS A C 1
ATOM 810 O O . LYS A 1 110 ? -5.052 -0.342 -11.920 1.00 89.50 110 LYS A O 1
ATOM 815 N N . CYS A 1 111 ? -4.428 -1.183 -13.911 1.00 90.38 111 CYS A N 1
ATOM 816 C CA . CYS A 1 111 ? -5.657 -1.937 -14.153 1.00 90.38 111 CYS A CA 1
ATOM 817 C C . CYS A 1 111 ? -5.918 -2.953 -13.035 1.00 90.38 111 CYS A C 1
ATOM 819 O O . CYS A 1 111 ? -7.017 -3.003 -12.479 1.00 90.38 111 CYS A O 1
ATOM 821 N N . ARG A 1 112 ? -4.907 -3.744 -12.637 1.00 90.50 112 ARG A N 1
ATOM 822 C CA . ARG A 1 112 ? -5.068 -4.743 -11.566 1.00 90.50 112 ARG A CA 1
ATOM 823 C C . ARG A 1 112 ? -5.422 -4.091 -10.233 1.00 90.50 112 ARG A C 1
ATOM 825 O O . ARG A 1 112 ? -6.256 -4.632 -9.507 1.00 90.50 112 ARG A O 1
ATOM 832 N N . GLN A 1 113 ? -4.824 -2.942 -9.925 1.00 90.56 113 GLN A N 1
ATOM 833 C CA . GLN A 1 113 ? -5.173 -2.176 -8.737 1.00 90.56 113 GLN A CA 1
ATOM 834 C C . GLN A 1 113 ? -6.632 -1.713 -8.802 1.00 90.56 113 GLN A C 1
ATOM 836 O O . GLN A 1 113 ? -7.394 -2.023 -7.892 1.00 90.56 113 GLN A O 1
ATOM 841 N N . MET A 1 114 ? -7.062 -1.093 -9.903 1.00 90.88 114 MET A N 1
ATOM 842 C CA . MET A 1 114 ? -8.460 -0.677 -10.069 1.00 90.88 114 MET A CA 1
ATOM 843 C C . MET A 1 114 ? -9.439 -1.854 -10.014 1.00 90.88 114 MET A C 1
ATOM 845 O O . MET A 1 114 ? -10.489 -1.747 -9.392 1.00 90.88 114 MET A O 1
ATOM 849 N N . CYS A 1 115 ? -9.090 -3.009 -10.577 1.00 93.06 115 CYS A N 1
ATOM 850 C CA . CYS A 1 115 ? -9.893 -4.230 -10.497 1.00 93.06 115 CYS A CA 1
ATOM 851 C C . CYS A 1 115 ? -10.063 -4.728 -9.050 1.00 93.06 115 CYS A C 1
ATOM 853 O O . CYS A 1 115 ? -11.171 -5.094 -8.640 1.00 93.06 115 CYS A O 1
ATOM 855 N N . GLN A 1 116 ? -8.988 -4.720 -8.256 1.00 91.81 116 GLN A N 1
ATOM 856 C CA . GLN A 1 116 ? -9.047 -5.077 -6.837 1.00 91.81 116 GLN A CA 1
ATOM 857 C C . GLN A 1 116 ? -9.896 -4.075 -6.052 1.00 91.81 116 GLN A C 1
ATOM 859 O O . GLN A 1 116 ? -10.818 -4.485 -5.342 1.00 91.81 116 GLN A O 1
ATOM 864 N N . GLU A 1 117 ? -9.647 -2.778 -6.233 1.00 91.88 117 GLU A N 1
ATOM 865 C CA . GLU A 1 117 ? -10.395 -1.715 -5.560 1.00 91.88 117 GLU A CA 1
ATOM 866 C C . GLU A 1 117 ? -11.883 -1.752 -5.943 1.00 91.88 117 GLU A C 1
ATOM 868 O O . GLU A 1 117 ? -12.746 -1.704 -5.072 1.00 91.88 117 GLU A O 1
ATOM 873 N N . ASN A 1 118 ? -12.217 -1.987 -7.213 1.00 91.81 118 ASN A N 1
ATOM 874 C CA . ASN A 1 118 ? -13.595 -2.175 -7.670 1.00 91.81 118 ASN A CA 1
ATOM 875 C C . ASN A 1 118 ? -14.276 -3.388 -7.018 1.00 91.81 118 ASN A C 1
ATOM 877 O O . ASN A 1 118 ? -15.459 -3.325 -6.682 1.00 91.81 118 ASN A O 1
ATOM 881 N N . CYS A 1 119 ? -13.560 -4.497 -6.810 1.00 93.31 119 CYS A N 1
ATOM 882 C CA . CYS A 1 119 ? -14.109 -5.661 -6.107 1.00 93.31 119 CYS A CA 1
ATOM 883 C C . CYS A 1 119 ? -14.423 -5.328 -4.644 1.00 93.31 119 CYS A C 1
ATOM 885 O O . CYS A 1 119 ? -15.522 -5.600 -4.154 1.00 93.31 119 CYS A O 1
ATOM 887 N N . ILE A 1 120 ? -13.457 -4.698 -3.974 1.00 91.69 120 ILE A N 1
ATOM 888 C CA . ILE A 1 120 ? -13.528 -4.256 -2.582 1.00 91.69 120 ILE A CA 1
ATOM 889 C C . ILE A 1 120 ? -14.694 -3.274 -2.405 1.00 91.69 120 ILE A C 1
ATOM 891 O O . ILE A 1 120 ? -15.559 -3.493 -1.557 1.00 91.69 120 ILE A O 1
ATOM 895 N N . CYS A 1 121 ? -14.781 -2.248 -3.246 1.00 92.12 121 CYS A N 1
ATOM 896 C CA . CYS A 1 121 ? -15.817 -1.221 -3.191 1.00 92.12 121 CYS A CA 1
ATOM 897 C C . CYS A 1 121 ? -17.193 -1.744 -3.596 1.00 92.12 121 CYS A C 1
ATOM 899 O O . CYS A 1 121 ? -18.170 -1.472 -2.901 1.00 92.12 121 CYS A O 1
ATOM 901 N N . GLY A 1 122 ? -17.272 -2.598 -4.618 1.00 90.25 122 GLY A N 1
ATOM 902 C CA . GLY A 1 122 ? -18.516 -3.263 -4.992 1.00 90.25 122 GLY A CA 1
ATOM 903 C C . GLY A 1 122 ? -19.074 -4.139 -3.866 1.00 90.25 122 GLY A C 1
ATOM 904 O O . GLY A 1 122 ? -20.279 -4.139 -3.633 1.00 90.25 122 GLY A O 1
ATOM 905 N N . CYS A 1 123 ? -18.217 -4.834 -3.109 1.00 90.56 123 CYS A N 1
ATOM 906 C CA . CYS A 1 123 ? -18.644 -5.569 -1.914 1.00 90.56 123 CYS A CA 1
ATOM 907 C C . CYS A 1 123 ? -19.176 -4.661 -0.794 1.00 90.56 123 CYS A C 1
ATOM 909 O O . CYS A 1 123 ? -19.983 -5.113 0.012 1.00 90.56 123 CYS A O 1
ATOM 911 N N . ALA A 1 124 ? -18.725 -3.407 -0.718 1.00 87.38 124 ALA A N 1
ATOM 912 C CA . ALA A 1 124 ? -19.221 -2.424 0.244 1.00 87.38 124 ALA A CA 1
ATOM 913 C C . ALA A 1 124 ? -20.489 -1.695 -0.248 1.00 87.38 124 ALA A C 1
ATOM 915 O O . ALA A 1 124 ? -20.968 -0.791 0.433 1.00 87.38 124 ALA A O 1
ATOM 916 N N . GLY A 1 125 ? -21.003 -2.033 -1.440 1.00 86.00 125 GLY A N 1
ATOM 917 C CA . GLY A 1 125 ? -22.079 -1.282 -2.095 1.00 86.00 125 GLY A CA 1
ATOM 918 C C . GLY A 1 125 ? -21.668 0.144 -2.477 1.00 86.00 125 GLY A C 1
ATOM 919 O O . GLY A 1 125 ? -22.517 1.028 -2.570 1.00 86.00 125 GLY A O 1
ATOM 920 N N . LEU A 1 126 ? -20.365 0.383 -2.640 1.00 86.88 126 LEU A N 1
ATOM 921 C CA . LEU A 1 126 ? -19.783 1.684 -2.945 1.00 86.88 126 LEU A CA 1
ATOM 922 C C . LEU A 1 126 ? -19.428 1.801 -4.434 1.00 86.88 126 LEU A C 1
ATOM 924 O O . LEU A 1 126 ? -19.316 0.785 -5.125 1.00 86.88 126 LEU A O 1
ATOM 928 N N . PRO A 1 127 ? -19.239 3.038 -4.930 1.00 82.94 127 PRO A N 1
ATOM 929 C CA . PRO A 1 127 ? -18.954 3.290 -6.335 1.00 82.94 127 PRO A CA 1
ATOM 930 C C . PRO A 1 127 ? -17.747 2.510 -6.879 1.00 82.94 127 PRO A C 1
ATOM 932 O O . PRO A 1 127 ? -16.722 2.383 -6.208 1.00 82.94 127 PRO A O 1
ATOM 935 N N . THR A 1 128 ? -17.873 2.032 -8.119 1.00 88.12 128 THR A N 1
ATOM 936 C CA . THR A 1 128 ? -16.805 1.396 -8.910 1.00 88.12 128 THR A CA 1
ATOM 937 C C . THR A 1 128 ? -16.538 2.199 -10.184 1.00 88.12 128 THR A C 1
ATOM 939 O O . THR A 1 128 ? -17.392 2.979 -10.611 1.00 88.12 128 THR A O 1
ATOM 942 N N . GLY A 1 129 ? -15.367 2.018 -10.791 1.00 88.44 129 GLY A N 1
ATOM 943 C CA . GLY A 1 129 ? -14.870 2.847 -11.891 1.00 88.44 129 GLY A CA 1
ATOM 944 C C . GLY A 1 129 ? -14.254 2.029 -13.020 1.00 88.44 129 GLY A C 1
ATOM 945 O O . GLY A 1 129 ? -14.307 0.798 -13.009 1.00 88.44 129 GLY A O 1
ATOM 946 N N . GLY A 1 130 ? -13.684 2.726 -14.003 1.00 89.00 130 GLY A N 1
ATOM 947 C CA . GLY A 1 130 ? -12.990 2.103 -15.127 1.00 89.00 130 GLY A CA 1
ATOM 948 C C . GLY A 1 130 ? -11.714 1.370 -14.709 1.00 89.00 130 GLY A C 1
ATOM 949 O O . GLY A 1 130 ? -11.206 1.541 -13.599 1.00 89.00 130 GLY A O 1
ATOM 950 N N . LEU A 1 131 ? -11.220 0.531 -15.617 1.00 89.69 131 LEU A N 1
ATOM 951 C CA . LEU A 1 131 ? -9.971 -0.226 -15.468 1.00 89.69 131 LEU A CA 1
ATOM 952 C C . LEU A 1 131 ? -8.826 0.357 -16.307 1.00 89.69 131 LEU A C 1
ATOM 954 O O . LEU A 1 131 ? -7.730 -0.192 -16.320 1.00 89.69 131 LEU A O 1
ATOM 958 N N . ASP A 1 132 ? -9.096 1.448 -17.020 1.00 87.19 132 ASP A N 1
ATOM 959 C CA . ASP A 1 132 ? -8.124 2.200 -17.798 1.00 87.19 132 ASP A CA 1
ATOM 960 C C . ASP A 1 132 ? -7.171 3.010 -16.906 1.00 87.19 132 ASP A C 1
ATOM 962 O O . ASP A 1 132 ? -7.448 3.302 -15.737 1.00 87.19 132 ASP A O 1
ATOM 966 N N . GLU A 1 133 ? -6.042 3.397 -17.494 1.00 88.06 133 GLU A N 1
ATOM 967 C CA . GLU A 1 133 ? -5.009 4.195 -16.840 1.00 88.06 133 GLU A CA 1
ATOM 968 C C . GLU A 1 133 ? -5.542 5.539 -16.314 1.00 88.06 133 GLU A C 1
ATOM 970 O O . GLU A 1 133 ? -5.237 5.906 -15.179 1.00 88.06 133 GLU A O 1
ATOM 975 N N . ASP A 1 134 ? -6.404 6.233 -17.066 1.00 87.62 134 ASP A N 1
ATOM 976 C CA . ASP A 1 134 ? -6.939 7.529 -16.636 1.00 87.62 134 ASP A CA 1
ATOM 977 C C . ASP A 1 134 ? -7.833 7.386 -15.391 1.00 87.62 134 ASP A C 1
ATOM 979 O O . ASP A 1 134 ? -7.838 8.248 -14.507 1.00 87.62 134 ASP A O 1
ATOM 983 N N . SER A 1 135 ? -8.608 6.302 -15.305 1.00 89.06 135 SER A N 1
ATOM 984 C CA . SER A 1 135 ? -9.413 5.967 -14.126 1.00 89.06 135 SER A CA 1
ATOM 985 C C . SER A 1 135 ? -8.546 5.717 -12.893 1.00 89.06 135 SER A C 1
ATOM 987 O O . SER A 1 135 ? -8.889 6.192 -11.805 1.00 89.06 135 SER A O 1
ATOM 989 N N . HIS A 1 136 ? -7.408 5.039 -13.057 1.00 92.94 136 HIS A N 1
ATOM 990 C CA . HIS A 1 136 ? -6.431 4.857 -11.982 1.00 92.94 136 HIS A CA 1
ATOM 991 C C . HIS A 1 136 ? -5.818 6.183 -11.533 1.00 92.94 136 HIS A C 1
ATOM 993 O O . HIS A 1 136 ? -5.846 6.494 -10.340 1.00 92.94 136 HIS A O 1
ATOM 999 N N . ASP A 1 137 ? -5.336 6.997 -12.470 1.00 90.50 137 ASP A N 1
ATOM 1000 C CA . ASP A 1 137 ? -4.646 8.248 -12.156 1.00 90.50 137 ASP A CA 1
ATOM 1001 C C . ASP A 1 137 ? -5.577 9.244 -11.438 1.00 90.50 137 ASP A C 1
ATOM 1003 O O . ASP A 1 137 ? -5.172 9.895 -10.466 1.00 90.50 137 ASP A O 1
ATOM 1007 N N . ARG A 1 138 ? -6.856 9.322 -11.843 1.00 91.25 138 ARG A N 1
ATOM 1008 C CA . ARG A 1 138 ? -7.873 10.139 -11.149 1.00 91.25 138 ARG A CA 1
ATOM 1009 C C . ARG A 1 138 ? -8.151 9.639 -9.735 1.00 91.25 138 ARG A C 1
ATOM 1011 O O . ARG A 1 138 ? -8.166 10.445 -8.798 1.00 91.25 138 ARG A O 1
ATOM 1018 N N . TRP A 1 139 ? -8.343 8.329 -9.565 1.00 94.06 139 TRP A N 1
ATOM 1019 C CA . TRP A 1 139 ? -8.538 7.729 -8.245 1.00 94.06 139 TRP A CA 1
ATOM 1020 C C . TRP A 1 139 ? -7.335 8.002 -7.338 1.00 94.06 139 TRP A C 1
ATOM 1022 O O . TRP A 1 139 ? -7.516 8.482 -6.217 1.00 94.06 139 TRP A O 1
ATOM 1032 N N . TYR A 1 140 ? -6.116 7.765 -7.829 1.00 92.56 140 TYR A N 1
ATOM 1033 C CA . TYR A 1 140 ? -4.890 7.924 -7.053 1.00 92.56 140 TYR A CA 1
ATOM 1034 C C . TYR A 1 140 ? -4.680 9.378 -6.629 1.00 92.56 140 TYR A C 1
ATOM 1036 O O . TYR A 1 140 ? -4.394 9.647 -5.460 1.00 92.56 140 TYR A O 1
ATOM 1044 N N . LYS A 1 141 ? -4.901 10.330 -7.545 1.00 93.31 141 LYS A N 1
ATOM 1045 C CA . LYS A 1 141 ? -4.852 11.762 -7.235 1.00 93.31 141 LYS A CA 1
ATOM 1046 C C . LYS A 1 141 ? -5.835 12.128 -6.119 1.00 93.31 141 LYS A C 1
ATOM 1048 O O . LYS A 1 141 ? -5.416 12.692 -5.109 1.00 93.31 141 LYS A O 1
ATOM 1053 N N . CYS A 1 142 ? -7.107 11.739 -6.243 1.00 94.62 142 CYS A N 1
ATOM 1054 C CA . CYS A 1 142 ? -8.109 11.971 -5.198 1.00 94.62 142 CYS A CA 1
ATOM 1055 C C . CYS A 1 142 ? -7.722 11.322 -3.863 1.00 94.62 142 CYS A C 1
ATOM 1057 O O . CYS A 1 142 ? -7.855 11.934 -2.801 1.00 94.62 142 CYS A O 1
ATOM 1059 N N . PHE A 1 143 ? -7.249 10.076 -3.904 1.00 93.31 143 PHE A N 1
ATOM 1060 C CA . PHE A 1 143 ? -6.889 9.300 -2.722 1.00 93.31 143 PHE A CA 1
ATOM 1061 C C . PHE A 1 143 ? -5.779 9.987 -1.916 1.00 93.31 143 PHE A C 1
ATOM 1063 O O . PHE A 1 143 ? -5.840 10.023 -0.679 1.00 93.31 143 PHE A O 1
ATOM 1070 N N . GLN A 1 144 ? -4.803 10.573 -2.618 1.00 93.44 144 GLN A N 1
ATOM 1071 C CA . GLN A 1 144 ? -3.728 11.367 -2.027 1.00 93.44 144 GLN A CA 1
ATOM 1072 C C . GLN A 1 144 ? -4.230 12.717 -1.503 1.00 93.44 144 GLN A C 1
ATOM 1074 O O . GLN A 1 144 ? -3.998 13.031 -0.337 1.00 93.44 144 GLN A O 1
ATOM 1079 N N . GLU A 1 145 ? -4.976 13.482 -2.306 1.00 91.94 145 GLU A N 1
ATOM 1080 C CA . GLU A 1 145 ? -5.503 14.803 -1.920 1.00 91.94 145 GLU A CA 1
ATOM 1081 C C . GLU A 1 145 ? -6.431 14.727 -0.698 1.00 91.94 145 GLU A C 1
ATOM 1083 O O . GLU A 1 145 ? -6.371 15.566 0.203 1.00 91.94 145 GLU A O 1
ATOM 1088 N N . ARG A 1 146 ? -7.255 13.678 -0.603 1.00 92.00 146 ARG A N 1
ATOM 1089 C CA . ARG A 1 146 ? -8.128 13.442 0.558 1.00 92.00 146 ARG A CA 1
ATOM 1090 C C . ARG A 1 146 ? -7.392 12.840 1.750 1.00 92.00 146 ARG A C 1
ATOM 1092 O O . ARG A 1 146 ? -7.972 12.784 2.843 1.00 92.00 146 ARG A O 1
ATOM 1099 N N . GLY A 1 147 ? -6.149 12.397 1.565 1.00 92.56 147 GLY A N 1
ATOM 1100 C CA . GLY A 1 147 ? -5.338 11.770 2.600 1.00 92.56 147 GLY A CA 1
ATOM 1101 C C . GLY A 1 147 ? -5.974 10.496 3.150 1.00 92.56 147 GLY A C 1
ATOM 1102 O O . GLY A 1 147 ? -5.957 10.271 4.359 1.00 92.56 147 GLY A O 1
ATOM 1103 N N . CYS A 1 148 ? -6.590 9.673 2.295 1.00 90.56 148 CYS A N 1
ATOM 1104 C CA . CYS A 1 148 ? -7.332 8.500 2.762 1.00 90.56 148 CYS A CA 1
ATOM 1105 C C . CYS A 1 148 ? -6.418 7.527 3.532 1.00 90.56 148 CYS A C 1
ATOM 1107 O O . CYS A 1 148 ? -6.785 7.051 4.606 1.00 90.56 148 CYS A O 1
ATOM 1109 N N . SER A 1 149 ? -5.196 7.286 3.041 1.00 88.38 149 SER A N 1
ATOM 1110 C CA . SER A 1 149 ? -4.200 6.463 3.749 1.00 88.38 149 SER A CA 1
ATOM 1111 C C . SER A 1 149 ? -3.609 7.166 4.975 1.00 88.38 149 SER A C 1
ATOM 1113 O O . SER A 1 149 ? -3.491 6.564 6.043 1.00 88.38 149 SER A O 1
ATOM 1115 N N . SER A 1 150 ? -3.274 8.455 4.855 1.00 88.38 150 SER A N 1
ATOM 1116 C CA . SER A 1 150 ? -2.604 9.208 5.925 1.00 88.38 150 SER A CA 1
ATOM 1117 C C . SER A 1 150 ? -3.494 9.422 7.150 1.00 88.38 150 SER A C 1
ATOM 1119 O O . SER A 1 150 ? -2.981 9.475 8.262 1.00 88.38 150 SER A O 1
ATOM 1121 N N . LYS A 1 151 ? -4.820 9.465 6.978 1.00 87.94 151 LYS A N 1
ATOM 1122 C CA . LYS A 1 151 ? -5.800 9.521 8.077 1.00 87.94 151 LYS A CA 1
ATOM 1123 C C . LYS A 1 151 ? -6.055 8.162 8.734 1.00 87.94 151 LYS A C 1
ATOM 1125 O O . LYS A 1 151 ? -6.459 8.110 9.893 1.00 87.94 151 LYS A O 1
ATOM 1130 N N . LYS A 1 152 ? -5.800 7.056 8.026 1.00 89.62 152 LYS A N 1
ATOM 1131 C CA . LYS A 1 152 ? -6.063 5.695 8.513 1.00 89.62 152 LYS A CA 1
ATOM 1132 C C . LYS A 1 152 ? -5.196 5.355 9.725 1.00 89.62 152 LYS A C 1
ATOM 1134 O O . LYS A 1 152 ? -5.722 4.997 10.772 1.00 89.62 152 LYS A O 1
ATOM 1139 N N . ILE A 1 153 ? -3.877 5.467 9.579 1.00 84.50 153 ILE A N 1
ATOM 1140 C CA . ILE A 1 153 ? -2.891 5.102 10.609 1.00 84.50 153 ILE A CA 1
ATOM 1141 C C . ILE A 1 153 ? -3.162 5.810 11.951 1.00 84.50 153 ILE A C 1
ATOM 1143 O O . ILE A 1 153 ? -3.364 5.105 12.942 1.00 84.50 153 ILE A O 1
ATOM 1147 N N . PRO A 1 154 ? -3.255 7.154 12.020 1.00 87.69 154 PRO A N 1
ATOM 1148 C CA . PRO A 1 154 ? -3.526 7.840 13.282 1.00 87.69 154 PRO A CA 1
ATOM 1149 C C . PRO A 1 154 ? -4.899 7.481 13.867 1.00 87.69 154 PRO A C 1
ATOM 1151 O O . PRO A 1 154 ? -5.024 7.389 15.084 1.00 87.69 154 PRO A O 1
ATOM 1154 N N . CYS A 1 155 ? -5.908 7.193 13.034 1.00 88.94 155 CYS A N 1
ATOM 1155 C CA . CYS A 1 155 ? -7.204 6.709 13.518 1.00 88.94 155 CYS A CA 1
ATOM 1156 C C . CYS A 1 155 ? -7.053 5.386 14.286 1.00 88.94 155 CYS A C 1
ATOM 1158 O O . CYS A 1 155 ? -7.534 5.268 15.409 1.00 88.94 155 CYS A O 1
ATOM 1160 N N . TYR A 1 156 ? -6.326 4.409 13.729 1.00 89.00 156 TYR A N 1
ATOM 1161 C CA . TYR A 1 156 ? -6.094 3.126 14.402 1.00 89.00 156 TYR A CA 1
ATOM 1162 C C . TYR A 1 156 ? -5.273 3.259 15.687 1.00 89.00 156 TYR A C 1
ATOM 1164 O O . TYR A 1 156 ? -5.595 2.584 16.663 1.00 89.00 156 TYR A O 1
ATOM 1172 N N . HIS A 1 157 ? -4.239 4.108 15.700 1.00 88.56 157 HIS A N 1
ATOM 1173 C CA . HIS A 1 157 ? -3.411 4.319 16.893 1.00 88.56 157 HIS A CA 1
ATOM 1174 C C . HIS A 1 157 ? -4.184 4.963 18.047 1.00 88.56 157 HIS A C 1
ATOM 1176 O O . HIS A 1 157 ? -3.918 4.649 19.202 1.00 88.56 157 HIS A O 1
ATOM 1182 N N . ASN A 1 158 ? -5.176 5.800 17.740 1.00 88.12 158 ASN A N 1
ATOM 1183 C CA . ASN A 1 158 ? -6.004 6.466 18.743 1.00 88.12 158 ASN A CA 1
ATOM 1184 C C . ASN A 1 158 ? -7.215 5.622 19.194 1.00 88.12 158 ASN A C 1
ATOM 1186 O O . ASN A 1 158 ? -8.064 6.118 19.935 1.00 88.12 158 ASN A O 1
ATOM 1190 N N . CYS A 1 159 ? -7.324 4.361 18.756 1.00 88.81 159 CYS A N 1
ATOM 1191 C CA . CYS A 1 159 ? -8.439 3.489 19.115 1.00 88.81 159 CYS A CA 1
ATOM 1192 C C . CYS A 1 159 ? -8.163 2.609 20.336 1.00 88.81 159 CYS A C 1
ATOM 1194 O O . CYS A 1 159 ? -7.268 1.766 20.335 1.00 88.81 159 CYS A O 1
ATOM 1196 N N . ASP A 1 160 ? -9.057 2.699 21.316 1.00 90.06 160 ASP A N 1
ATOM 1197 C CA . ASP A 1 160 ? -9.068 1.915 22.556 1.00 90.06 160 ASP A CA 1
ATOM 1198 C C . ASP A 1 160 ? -9.810 0.568 22.432 1.00 90.06 160 ASP A C 1
ATOM 1200 O O . ASP A 1 160 ? -9.638 -0.325 23.259 1.00 90.06 160 ASP A O 1
ATOM 1204 N N . ASN A 1 161 ? -10.638 0.382 21.397 1.00 81.31 161 ASN A N 1
ATOM 1205 C CA . ASN A 1 161 ? -11.469 -0.812 21.246 1.00 81.31 161 ASN A CA 1
ATOM 1206 C C . ASN A 1 161 ? -11.725 -1.219 19.782 1.00 81.31 161 ASN A C 1
ATOM 1208 O O . ASN A 1 161 ? -11.430 -0.495 18.827 1.00 81.31 161 ASN A O 1
ATOM 1212 N N . GLN A 1 162 ? -12.302 -2.412 19.597 1.00 82.69 162 GLN A N 1
ATOM 1213 C CA . GLN A 1 162 ? -12.560 -2.977 18.270 1.00 82.69 162 GLN A CA 1
ATOM 1214 C C . GLN A 1 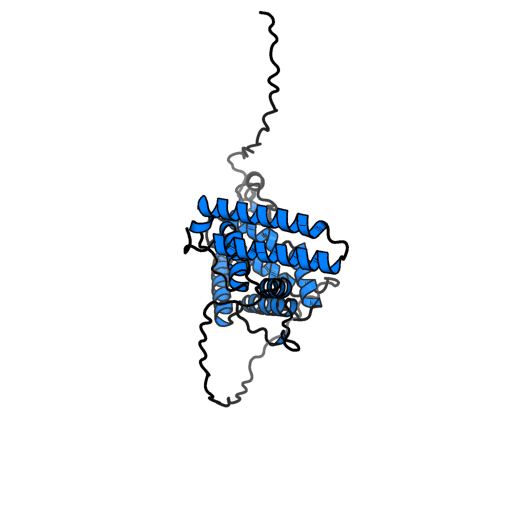162 ? -13.631 -2.209 17.484 1.00 82.69 162 GLN A C 1
ATOM 1216 O O . GLN A 1 162 ? -13.539 -2.126 16.263 1.00 82.69 162 GLN A O 1
ATOM 1221 N N . VAL A 1 163 ? -14.621 -1.616 18.156 1.00 82.38 163 VAL A N 1
ATOM 1222 C CA . VAL A 1 163 ? -15.653 -0.801 17.495 1.00 82.38 163 VAL A CA 1
ATOM 1223 C C . VAL A 1 163 ? -15.020 0.446 16.880 1.00 82.38 163 VAL A C 1
ATOM 1225 O O . VAL A 1 163 ? -15.295 0.751 15.723 1.00 82.38 163 VAL A O 1
ATOM 1228 N N . CYS A 1 164 ? -14.114 1.110 17.601 1.00 84.06 164 CYS A N 1
ATOM 1229 C CA . CYS A 1 164 ? -13.325 2.226 17.081 1.00 84.06 164 CYS A CA 1
ATOM 1230 C C . CYS A 1 164 ? -12.494 1.799 15.864 1.00 84.06 164 CYS A C 1
ATOM 1232 O O . CYS A 1 164 ? -12.589 2.408 14.801 1.00 84.06 164 CYS A O 1
ATOM 1234 N N . ARG A 1 165 ? -11.763 0.680 15.963 1.00 87.50 165 ARG A N 1
ATOM 1235 C CA . ARG A 1 165 ? -10.978 0.148 14.833 1.00 87.50 165 ARG A CA 1
ATOM 1236 C C . ARG A 1 165 ? -11.842 -0.188 13.615 1.00 87.50 165 ARG A C 1
ATOM 1238 O O . ARG A 1 165 ? -11.402 -0.009 12.480 1.00 87.50 165 ARG A O 1
ATOM 1245 N N . ASN A 1 166 ? -13.064 -0.668 13.839 1.00 84.25 166 ASN A N 1
ATOM 1246 C CA . ASN A 1 166 ? -14.023 -0.955 12.778 1.00 84.25 166 ASN A CA 1
ATOM 1247 C C . ASN A 1 166 ? -14.548 0.335 12.127 1.00 84.25 166 ASN A C 1
ATOM 1249 O O . ASN A 1 166 ? -14.680 0.375 10.908 1.00 84.25 166 ASN A O 1
ATOM 1253 N N . LEU A 1 167 ? -14.779 1.401 12.899 1.00 84.75 167 LEU A N 1
ATOM 1254 C CA . LEU A 1 167 ? -15.123 2.721 12.357 1.00 84.75 167 LEU A CA 1
ATOM 1255 C C . LEU A 1 167 ? -13.981 3.293 11.504 1.00 84.75 167 LEU A C 1
ATOM 1257 O O . LEU A 1 167 ? -14.225 3.648 10.356 1.00 84.75 167 LEU A O 1
ATOM 1261 N N . CYS A 1 168 ? -12.736 3.253 11.993 1.00 90.00 168 CYS A N 1
ATOM 1262 C CA . CYS A 1 168 ? -11.558 3.664 11.217 1.00 90.00 168 CYS A CA 1
ATOM 1263 C C . CYS A 1 168 ? -11.407 2.879 9.910 1.00 90.00 168 CYS A C 1
ATOM 1265 O O . CYS A 1 168 ? -11.032 3.444 8.882 1.00 90.00 168 CYS A O 1
ATOM 1267 N N . ALA A 1 169 ? -11.707 1.574 9.936 1.00 89.88 169 ALA A N 1
ATOM 1268 C CA . ALA A 1 169 ? -11.764 0.772 8.722 1.00 89.88 169 ALA A CA 1
ATOM 1269 C C . ALA A 1 169 ? -12.819 1.354 7.774 1.00 89.88 169 ALA A C 1
ATOM 1271 O O . ALA A 1 169 ? -12.492 1.787 6.677 1.00 89.88 169 ALA A O 1
ATOM 1272 N N . MET A 1 170 ? -14.074 1.438 8.209 1.00 85.25 170 MET A N 1
ATOM 1273 C CA . MET A 1 170 ? -15.165 1.898 7.349 1.00 85.25 170 MET A CA 1
ATOM 1274 C C . MET A 1 170 ? -14.917 3.295 6.767 1.00 85.25 170 MET A C 1
ATOM 1276 O O . MET A 1 170 ? -15.210 3.520 5.594 1.00 85.25 170 MET A O 1
ATOM 1280 N N . ASP A 1 171 ? -14.325 4.210 7.530 1.00 89.19 171 ASP A N 1
ATOM 1281 C CA . ASP A 1 171 ? -13.999 5.555 7.049 1.00 89.19 171 ASP A CA 1
ATOM 1282 C C . ASP A 1 171 ? -12.897 5.546 5.988 1.00 89.19 171 ASP A C 1
ATOM 1284 O O . ASP A 1 171 ? -13.024 6.222 4.964 1.00 89.19 171 ASP A O 1
ATOM 1288 N N . TYR A 1 172 ? -11.859 4.722 6.165 1.00 91.06 172 TYR A N 1
ATOM 1289 C CA . TYR A 1 172 ? -10.841 4.509 5.136 1.00 91.06 172 TYR A CA 1
ATOM 1290 C C . TYR A 1 172 ? -11.459 3.996 3.829 1.00 91.06 172 TYR A C 1
ATOM 1292 O O . TYR A 1 172 ? -11.147 4.506 2.754 1.00 91.06 172 TYR A O 1
ATOM 1300 N N . ILE A 1 173 ? -12.371 3.029 3.913 1.00 89.44 173 ILE A N 1
ATOM 1301 C CA . ILE A 1 173 ? -12.999 2.424 2.734 1.00 89.44 173 ILE A CA 1
ATOM 1302 C C . ILE A 1 173 ? -13.965 3.367 2.041 1.00 89.44 173 ILE A C 1
ATOM 1304 O O . ILE A 1 173 ? -13.905 3.498 0.822 1.00 89.44 173 ILE A O 1
ATOM 1308 N N . ARG A 1 174 ? -14.783 4.106 2.790 1.00 89.88 174 ARG A N 1
ATOM 1309 C CA . ARG A 1 174 ? -15.624 5.160 2.208 1.00 89.88 174 ARG A CA 1
ATOM 1310 C C . ARG A 1 174 ? -14.787 6.249 1.544 1.00 89.88 174 ARG A C 1
ATOM 1312 O O . ARG A 1 174 ? -15.168 6.726 0.480 1.00 89.88 174 ARG A O 1
ATOM 1319 N N . CYS A 1 175 ? -13.646 6.621 2.127 1.00 91.12 175 CYS A N 1
ATOM 1320 C CA . CYS A 1 175 ? -12.723 7.579 1.518 1.00 91.12 175 CYS A CA 1
ATOM 1321 C C . CYS A 1 175 ? -12.143 7.037 0.204 1.00 91.12 175 CYS A C 1
ATOM 1323 O O . CYS A 1 175 ? -12.233 7.704 -0.823 1.00 91.12 175 CYS A O 1
ATOM 1325 N N . ASN A 1 176 ? -11.617 5.809 0.232 1.00 91.75 176 ASN A N 1
ATOM 1326 C CA . ASN A 1 176 ? -11.002 5.147 -0.914 1.00 91.75 176 ASN A CA 1
ATOM 1327 C C . ASN A 1 176 ? -11.987 4.910 -2.066 1.00 91.75 176 ASN A C 1
ATOM 1329 O O . ASN A 1 176 ? -11.763 5.370 -3.180 1.00 91.75 176 ASN A O 1
ATOM 1333 N N . CYS A 1 177 ? -13.109 4.245 -1.793 1.00 92.38 177 CYS A N 1
ATOM 1334 C CA . CYS A 1 177 ? -14.133 3.955 -2.797 1.00 92.38 177 CYS A CA 1
ATOM 1335 C C . CYS A 1 177 ? -14.838 5.218 -3.272 1.00 92.38 177 CYS A C 1
ATOM 1337 O O . CYS A 1 177 ? -15.177 5.357 -4.443 1.00 92.38 177 CYS A O 1
ATOM 1339 N N . GLY A 1 178 ? -14.994 6.187 -2.369 1.00 91.94 178 GLY A N 1
ATOM 1340 C CA . GLY A 1 178 ? -15.450 7.515 -2.723 1.00 91.94 178 GLY A CA 1
ATOM 1341 C C . GLY A 1 178 ? -14.516 8.213 -3.703 1.00 91.94 178 GLY A C 1
ATOM 1342 O O . GLY A 1 178 ? -14.956 9.208 -4.253 1.00 91.94 178 GLY A O 1
ATOM 1343 N N . CYS A 1 179 ? -13.276 7.745 -3.921 1.00 92.94 179 CYS A N 1
ATOM 1344 C CA . CYS A 1 179 ? -12.372 8.277 -4.937 1.00 92.94 179 CYS A CA 1
ATOM 1345 C C . CYS A 1 179 ? -12.489 7.632 -6.326 1.00 92.94 179 CYS A C 1
ATOM 1347 O O . CYS A 1 179 ? -11.975 8.185 -7.293 1.00 92.94 179 CYS A O 1
ATOM 1349 N N . ILE A 1 180 ? -13.146 6.476 -6.440 1.00 88.25 180 ILE A N 1
ATOM 1350 C CA . ILE A 1 180 ? -13.120 5.660 -7.662 1.00 88.25 180 ILE A CA 1
ATOM 1351 C C . ILE A 1 180 ? -13.939 6.277 -8.811 1.00 88.25 180 ILE A C 1
ATOM 1353 O O . ILE A 1 180 ? -13.643 6.033 -9.978 1.00 88.25 180 ILE A O 1
ATOM 1357 N N . GLN A 1 181 ? -14.945 7.100 -8.504 1.00 74.69 181 GLN A N 1
ATOM 1358 C CA . GLN A 1 181 ? -15.816 7.722 -9.510 1.00 74.69 181 GLN A CA 1
ATOM 1359 C C . GLN A 1 181 ? -15.522 9.194 -9.815 1.00 74.69 181 GLN A C 1
ATOM 1361 O O . GLN A 1 181 ? -16.270 9.784 -10.591 1.00 74.69 181 GLN A O 1
ATOM 1366 N N . HIS A 1 182 ? -14.458 9.805 -9.275 1.00 58.44 182 HIS A N 1
ATOM 1367 C CA . HIS A 1 182 ? -14.191 11.215 -9.594 1.00 58.44 182 HIS A CA 1
ATOM 1368 C C . HIS A 1 182 ? -13.773 11.379 -11.053 1.00 58.44 182 HIS A C 1
ATOM 1370 O O . HIS A 1 182 ? -12.607 11.237 -11.418 1.00 58.44 182 HIS A O 1
ATOM 1376 N N . ALA A 1 183 ? -14.739 11.747 -11.886 1.00 41.16 183 ALA A N 1
ATOM 1377 C CA . ALA A 1 183 ? -14.528 12.854 -12.799 1.00 41.16 183 ALA A CA 1
ATOM 1378 C C . ALA A 1 183 ? -14.296 14.130 -11.961 1.00 41.16 183 ALA A C 1
ATOM 1380 O O . ALA A 1 183 ? -14.805 14.214 -10.842 1.00 41.16 183 ALA A O 1
ATOM 1381 N N . PRO A 1 184 ? -13.525 15.118 -12.446 1.00 41.41 184 PRO A N 1
ATOM 1382 C CA . PRO A 1 184 ? -13.469 16.414 -11.783 1.00 41.41 184 PRO A CA 1
ATOM 1383 C C . PRO A 1 184 ? -14.892 16.971 -11.642 1.00 41.41 184 PRO A C 1
ATOM 1385 O O . PRO A 1 184 ? -15.611 17.098 -12.634 1.00 41.41 184 PRO A O 1
ATOM 1388 N N . ASP A 1 185 ? -15.289 17.289 -10.410 1.00 35.31 185 ASP A N 1
ATOM 1389 C CA . ASP A 1 185 ? -16.538 17.981 -10.107 1.00 35.31 185 ASP A CA 1
ATOM 1390 C C . ASP A 1 185 ? -16.551 19.358 -10.790 1.00 35.31 185 ASP A C 1
ATOM 1392 O O . ASP A 1 185 ? -16.105 20.365 -10.242 1.00 35.31 185 ASP A O 1
ATOM 1396 N N . THR A 1 186 ? -17.110 19.419 -11.995 1.00 35.03 186 THR A N 1
ATOM 1397 C CA . THR A 1 186 ? -17.698 20.637 -12.555 1.00 35.03 186 THR A CA 1
ATOM 1398 C C . THR A 1 186 ? -19.048 20.302 -13.164 1.00 35.03 186 THR A C 1
ATOM 1400 O O . THR A 1 186 ? -19.181 20.185 -14.379 1.00 35.03 186 THR A O 1
ATOM 1403 N N . SER A 1 187 ? -20.058 20.107 -12.317 1.00 35.12 187 SER A N 1
ATOM 1404 C CA . SER A 1 187 ? -21.390 20.718 -12.466 1.00 35.12 187 SER A CA 1
ATOM 1405 C C . SER A 1 187 ? -22.389 20.149 -11.449 1.00 35.12 187 SER A C 1
ATOM 1407 O O . SER A 1 187 ? -22.717 18.973 -11.455 1.00 35.12 187 SER A O 1
ATOM 1409 N N . THR A 1 188 ? -22.841 21.047 -10.573 1.00 30.50 188 THR A N 1
ATOM 1410 C CA . THR A 1 188 ? -24.203 21.238 -10.043 1.00 30.50 188 THR A CA 1
ATOM 1411 C C . THR A 1 188 ? -25.108 20.011 -9.797 1.00 30.50 188 THR A C 1
ATOM 1413 O O . THR A 1 188 ? -25.444 19.286 -10.730 1.00 30.50 188 THR A O 1
ATOM 1416 N N . PRO A 1 189 ? -25.659 19.849 -8.575 1.00 37.84 189 PRO A N 1
ATOM 1417 C CA . PRO A 1 189 ? -26.574 18.759 -8.256 1.00 37.84 189 PRO A CA 1
ATOM 1418 C C . PRO A 1 189 ? -27.938 18.962 -8.933 1.00 37.84 189 PRO A C 1
ATOM 1420 O O . PRO A 1 189 ? -28.668 19.903 -8.620 1.00 37.84 189 PRO A O 1
ATOM 1423 N N . ALA A 1 190 ? -28.310 18.050 -9.831 1.00 29.06 190 ALA A N 1
ATOM 1424 C CA . ALA A 1 190 ? -29.698 17.884 -10.243 1.00 29.06 190 ALA A CA 1
ATOM 1425 C C . ALA A 1 190 ? -30.423 16.978 -9.232 1.00 29.06 190 ALA A C 1
ATOM 1427 O O . ALA A 1 190 ? -29.946 15.902 -8.874 1.00 29.06 190 ALA A O 1
ATOM 1428 N N . ALA A 1 191 ? -31.564 17.464 -8.748 1.00 32.12 191 ALA A N 1
ATOM 1429 C CA . ALA A 1 191 ? -32.444 16.818 -7.780 1.00 32.12 191 ALA A CA 1
ATOM 1430 C C . ALA A 1 191 ? -32.931 15.417 -8.227 1.00 32.12 191 ALA A C 1
ATOM 1432 O O . ALA A 1 191 ? -33.010 15.144 -9.428 1.00 32.12 191 ALA A O 1
ATOM 1433 N N . PRO A 1 192 ? -33.319 14.535 -7.284 1.00 35.41 192 PRO A N 1
ATOM 1434 C CA . PRO A 1 192 ? -33.774 13.191 -7.609 1.00 35.41 192 PRO A CA 1
ATOM 1435 C C . PRO A 1 192 ? -35.184 13.231 -8.205 1.00 35.41 192 PRO A C 1
ATOM 1437 O O . PRO A 1 192 ? -36.135 13.668 -7.557 1.00 35.41 192 PRO A O 1
ATOM 1440 N N . THR A 1 193 ? -35.331 12.740 -9.434 1.00 30.20 193 THR A N 1
ATOM 1441 C CA . THR A 1 193 ? -36.639 12.398 -9.999 1.00 30.20 193 THR A CA 1
ATOM 1442 C C . THR A 1 193 ? -36.990 10.963 -9.619 1.00 30.20 193 THR A C 1
ATOM 1444 O O . THR A 1 193 ? -36.275 10.006 -9.903 1.00 30.20 193 THR A O 1
ATOM 1447 N N . THR A 1 194 ? -38.108 10.845 -8.917 1.00 31.30 194 THR A N 1
ATOM 1448 C CA . THR A 1 194 ? -38.836 9.627 -8.577 1.00 31.30 194 THR A CA 1
ATOM 1449 C C . THR A 1 194 ? -39.370 8.925 -9.826 1.00 31.30 194 THR A C 1
ATOM 1451 O O . THR A 1 194 ? -39.982 9.578 -10.665 1.00 31.30 194 THR A O 1
ATOM 1454 N N . SER A 1 195 ? -39.204 7.599 -9.919 1.00 31.89 195 SER A N 1
ATOM 1455 C CA . SER A 1 195 ? -40.056 6.641 -10.668 1.00 31.89 195 SER A CA 1
ATOM 1456 C C . SER A 1 195 ? -39.597 5.209 -10.327 1.00 31.89 195 SER A C 1
ATOM 1458 O O . SER A 1 195 ? -38.489 4.825 -10.673 1.00 31.89 195 SER A O 1
ATOM 1460 N N . THR A 1 196 ? -40.236 4.508 -9.388 1.00 30.20 196 THR A N 1
ATOM 1461 C CA . THR A 1 196 ? -41.345 3.543 -9.572 1.00 30.20 196 THR A CA 1
ATOM 1462 C C . THR A 1 196 ? -40.953 2.240 -10.293 1.00 30.20 196 THR A C 1
ATOM 1464 O O . THR A 1 196 ? -40.794 2.207 -11.504 1.00 30.20 196 THR A O 1
ATOM 1467 N N . THR A 1 197 ? -40.858 1.175 -9.485 1.00 31.36 197 THR A N 1
ATOM 1468 C CA . THR A 1 197 ? -41.317 -0.215 -9.695 1.00 31.36 197 THR A CA 1
ATOM 1469 C C . THR A 1 197 ? -41.166 -0.844 -11.083 1.00 31.36 197 THR A C 1
ATOM 1471 O O . THR A 1 197 ? -41.939 -0.519 -11.970 1.00 31.36 197 THR A O 1
ATOM 1474 N N . THR A 1 198 ? -40.336 -1.891 -11.216 1.00 29.34 198 THR A N 1
ATOM 1475 C CA . THR A 1 198 ? -40.775 -3.274 -11.543 1.00 29.34 198 THR A CA 1
ATOM 1476 C C . THR A 1 198 ? -39.629 -4.273 -11.303 1.00 29.34 198 THR A C 1
ATOM 1478 O O . THR A 1 198 ? -38.478 -3.993 -11.615 1.00 29.34 198 THR A O 1
ATOM 1481 N N . ALA A 1 199 ? -39.952 -5.457 -10.789 1.00 32.47 199 ALA A N 1
ATOM 1482 C CA . ALA A 1 199 ? -39.142 -6.678 -10.842 1.00 32.47 199 ALA A CA 1
ATOM 1483 C C . ALA A 1 199 ? -40.062 -7.825 -11.312 1.00 32.47 199 ALA A C 1
ATOM 1485 O O . ALA A 1 199 ? -41.281 -7.657 -11.248 1.00 32.47 199 ALA A O 1
ATOM 1486 N N . PRO A 1 200 ? -39.560 -9.038 -11.587 1.00 41.47 200 PRO A N 1
ATOM 1487 C CA . PRO A 1 200 ? -38.427 -9.421 -12.428 1.00 41.47 200 PRO A CA 1
ATOM 1488 C C . PRO A 1 200 ? -38.901 -10.330 -13.587 1.00 41.47 200 PRO A C 1
ATOM 1490 O O . PRO A 1 200 ? -39.948 -10.970 -13.487 1.00 41.47 200 PRO A O 1
ATOM 1493 N N . THR A 1 201 ? -38.105 -10.479 -14.650 1.00 29.81 201 THR A N 1
ATOM 1494 C CA . THR A 1 201 ? -38.350 -11.527 -15.659 1.00 29.81 201 THR A CA 1
ATOM 1495 C C . THR A 1 201 ? -37.203 -12.524 -15.667 1.00 29.81 201 THR A C 1
ATOM 1497 O O . THR A 1 201 ? -36.053 -12.205 -15.952 1.00 29.81 201 THR A O 1
ATOM 1500 N N . THR A 1 202 ? -37.564 -13.747 -15.306 1.00 29.84 202 THR A N 1
ATOM 1501 C CA . THR A 1 202 ? -36.816 -14.996 -15.384 1.00 29.84 202 THR A CA 1
ATOM 1502 C C . THR A 1 202 ? -36.317 -15.250 -16.802 1.00 29.84 202 THR A C 1
ATOM 1504 O O . THR A 1 202 ? -37.076 -15.141 -17.762 1.00 29.84 202 THR A O 1
ATOM 1507 N N . SER A 1 203 ? -35.062 -15.667 -16.949 1.00 33.19 203 SER A N 1
ATOM 1508 C CA . SER A 1 203 ? -34.594 -16.356 -18.154 1.00 33.19 203 SER A CA 1
ATOM 1509 C C . SER A 1 203 ? -33.497 -17.344 -17.784 1.00 33.19 203 SER A C 1
ATOM 1511 O O . SER A 1 203 ? -32.354 -17.002 -17.499 1.00 33.19 203 SER A O 1
ATOM 1513 N N . THR A 1 204 ? -33.933 -18.592 -17.736 1.00 31.80 204 THR A N 1
ATOM 1514 C CA . THR A 1 204 ? -33.186 -19.838 -17.669 1.00 31.80 204 THR A CA 1
ATOM 1515 C C . THR A 1 204 ? -32.304 -19.973 -18.907 1.00 31.80 204 THR A C 1
ATOM 1517 O O . THR A 1 204 ? -32.824 -19.919 -20.018 1.00 31.80 204 THR A O 1
ATOM 1520 N N . THR A 1 205 ? -31.004 -20.230 -18.760 1.00 33.00 205 THR A N 1
ATOM 1521 C CA . THR A 1 205 ? -30.232 -20.923 -19.804 1.00 33.00 205 THR A CA 1
ATOM 1522 C C . THR A 1 205 ? -29.104 -21.748 -19.185 1.00 33.00 205 THR A C 1
ATOM 1524 O O . THR A 1 205 ? -28.210 -21.258 -18.505 1.00 33.00 205 THR A O 1
ATOM 1527 N N . THR A 1 206 ? -29.268 -23.039 -19.425 1.00 32.06 206 THR A N 1
ATOM 1528 C CA . THR A 1 206 ? -28.417 -24.225 -19.356 1.00 32.06 206 THR A CA 1
ATOM 1529 C C . THR A 1 206 ? -26.898 -24.024 -19.432 1.00 32.06 206 THR A C 1
ATOM 1531 O O . THR A 1 206 ? -26.376 -23.352 -20.316 1.00 32.06 206 THR A O 1
ATOM 1534 N N . ALA A 1 207 ? -26.196 -24.735 -18.547 1.00 31.31 207 ALA A N 1
ATOM 1535 C CA . ALA A 1 207 ? -24.760 -24.996 -18.597 1.00 31.31 207 ALA A CA 1
ATOM 1536 C C . ALA A 1 207 ? -24.403 -26.071 -19.643 1.00 31.31 207 ALA A C 1
ATOM 1538 O O . ALA A 1 207 ? -25.207 -26.977 -19.876 1.00 31.31 207 ALA A O 1
ATOM 1539 N N . PRO A 1 208 ? -23.162 -26.068 -20.161 1.00 36.88 208 PRO A N 1
ATOM 1540 C CA . PRO A 1 208 ? -22.500 -27.288 -20.585 1.00 36.88 208 PRO A CA 1
ATOM 1541 C C . PRO A 1 208 ? -21.325 -27.644 -19.664 1.00 36.88 208 PRO A C 1
ATOM 1543 O O . PRO A 1 208 ? -20.433 -26.850 -19.374 1.00 36.88 208 PRO A O 1
ATOM 1546 N N . THR A 1 209 ? -21.363 -28.895 -19.226 1.00 30.78 209 THR A N 1
ATOM 1547 C CA . THR A 1 209 ? -20.322 -29.651 -18.536 1.00 30.78 209 THR A CA 1
ATOM 1548 C C . THR A 1 209 ? -19.165 -29.943 -19.491 1.00 30.78 209 THR A C 1
ATOM 1550 O O . THR A 1 209 ? -19.391 -30.486 -20.570 1.00 30.78 209 THR A O 1
ATOM 1553 N N . SER A 1 210 ? -17.924 -29.697 -19.076 1.00 31.81 210 SER A N 1
ATOM 1554 C CA . SER A 1 210 ? -16.762 -30.349 -19.689 1.00 31.81 210 SER A CA 1
ATOM 1555 C C . SER A 1 210 ? -15.635 -30.526 -18.676 1.00 31.81 210 SER A C 1
ATOM 1557 O O . SER A 1 210 ? -14.897 -29.605 -18.337 1.00 31.81 210 SER A O 1
ATOM 1559 N N . THR A 1 211 ? -15.551 -31.759 -18.197 1.00 30.88 211 THR A N 1
ATOM 1560 C CA . THR A 1 211 ? -14.444 -32.404 -17.496 1.00 30.88 211 THR A CA 1
ATOM 1561 C C . THR A 1 211 ? -13.197 -32.407 -18.378 1.00 30.88 211 THR A C 1
ATOM 1563 O O . THR A 1 211 ? -13.289 -32.901 -19.496 1.00 30.88 211 THR A O 1
ATOM 1566 N N . THR A 1 212 ? -12.031 -31.956 -17.906 1.00 31.16 212 THR A N 1
ATOM 1567 C CA . THR A 1 212 ? -10.721 -32.477 -18.357 1.00 31.16 212 THR A CA 1
ATOM 1568 C C . THR A 1 212 ? -9.653 -32.212 -17.288 1.00 31.16 212 THR A C 1
ATOM 1570 O O . THR A 1 212 ? -9.685 -31.208 -16.585 1.00 31.16 212 THR A O 1
ATOM 1573 N N . ALA A 1 213 ? -8.772 -33.198 -17.146 1.00 29.97 213 ALA A N 1
ATOM 1574 C CA . ALA A 1 213 ? -7.811 -33.444 -16.085 1.00 29.97 213 ALA A CA 1
ATOM 1575 C C . ALA A 1 213 ? -6.749 -32.355 -15.856 1.00 29.97 213 ALA A C 1
ATOM 1577 O O . ALA A 1 213 ? -6.285 -31.688 -16.777 1.00 29.97 213 ALA A O 1
ATOM 1578 N N . ALA A 1 214 ? -6.309 -32.278 -14.600 1.00 29.12 214 ALA A N 1
ATOM 1579 C CA . ALA A 1 214 ? -5.090 -31.607 -14.174 1.00 29.12 214 ALA A CA 1
ATOM 1580 C C . ALA A 1 214 ? -3.838 -32.382 -14.622 1.00 29.12 214 ALA A C 1
ATOM 1582 O O . ALA A 1 214 ? -3.850 -33.616 -14.578 1.00 29.12 214 ALA A O 1
ATOM 1583 N N . PRO A 1 215 ? -2.722 -31.696 -14.914 1.00 33.06 215 PRO A N 1
ATOM 1584 C CA . PRO A 1 215 ? -1.402 -32.260 -14.732 1.00 33.06 215 PRO A CA 1
ATOM 1585 C C . PRO A 1 215 ? -0.764 -31.691 -13.462 1.00 33.06 215 PRO A C 1
ATOM 1587 O O . PRO A 1 215 ? -0.537 -30.492 -13.307 1.00 33.06 215 PRO A O 1
ATOM 1590 N N . THR A 1 216 ? -0.478 -32.604 -12.545 1.00 33.38 216 THR A N 1
ATOM 1591 C CA . THR A 1 216 ? 0.443 -32.440 -11.426 1.00 33.38 216 THR A CA 1
ATOM 1592 C C . THR A 1 216 ? 1.861 -32.307 -11.981 1.00 33.38 216 THR A C 1
ATOM 1594 O O . THR A 1 216 ? 2.315 -33.191 -12.703 1.00 33.38 216 THR A O 1
ATOM 1597 N N . SER A 1 217 ? 2.592 -31.256 -11.617 1.00 30.53 217 SER A N 1
ATOM 1598 C CA . SER A 1 217 ? 4.053 -31.249 -11.735 1.00 30.53 217 SER A CA 1
ATOM 1599 C C . SER A 1 217 ? 4.667 -30.490 -10.564 1.00 30.53 217 SER A C 1
ATOM 1601 O O . SER A 1 217 ? 4.846 -29.275 -10.589 1.00 30.53 217 SER A O 1
ATOM 1603 N N . THR A 1 218 ? 4.960 -31.247 -9.513 1.00 35.09 218 THR A N 1
ATOM 1604 C CA . THR A 1 218 ? 6.019 -30.964 -8.550 1.00 35.09 218 THR A CA 1
ATOM 1605 C C . THR A 1 218 ? 7.358 -30.952 -9.283 1.00 35.09 218 THR A C 1
ATOM 1607 O O . THR A 1 218 ? 7.679 -31.880 -10.024 1.00 35.09 218 THR A O 1
ATOM 1610 N N . THR A 1 219 ? 8.170 -29.923 -9.070 1.00 31.56 219 THR A N 1
ATOM 1611 C CA . THR A 1 219 ? 9.609 -30.005 -9.337 1.00 31.56 219 THR A CA 1
ATOM 1612 C C . THR A 1 219 ? 10.331 -29.217 -8.257 1.00 31.56 219 THR A C 1
ATOM 1614 O O . THR A 1 219 ? 10.367 -27.990 -8.270 1.00 31.56 219 THR A O 1
ATOM 1617 N N . GLU A 1 220 ? 10.855 -29.959 -7.283 1.00 39.44 220 GLU A N 1
ATOM 1618 C CA . GLU A 1 220 ? 11.963 -29.532 -6.438 1.00 39.44 220 GLU A CA 1
ATOM 1619 C C . GLU A 1 220 ? 13.172 -29.269 -7.342 1.00 39.44 220 GLU A C 1
ATOM 1621 O O . GLU A 1 220 ? 13.588 -30.152 -8.093 1.00 39.44 220 GLU A O 1
ATOM 1626 N N . ALA A 1 221 ? 13.741 -28.066 -7.280 1.00 30.38 221 ALA A N 1
ATOM 1627 C CA . ALA A 1 221 ? 15.027 -27.773 -7.895 1.00 30.38 221 ALA A CA 1
ATOM 1628 C C . ALA A 1 221 ? 16.079 -27.631 -6.792 1.00 30.38 221 ALA A C 1
ATOM 1630 O O . ALA A 1 221 ? 16.119 -26.650 -6.052 1.00 30.38 221 ALA A O 1
ATOM 1631 N N . SER A 1 222 ? 16.898 -28.676 -6.695 1.00 31.38 222 SER A N 1
ATOM 1632 C CA . SER A 1 222 ? 18.169 -28.732 -5.982 1.00 31.38 222 SER A CA 1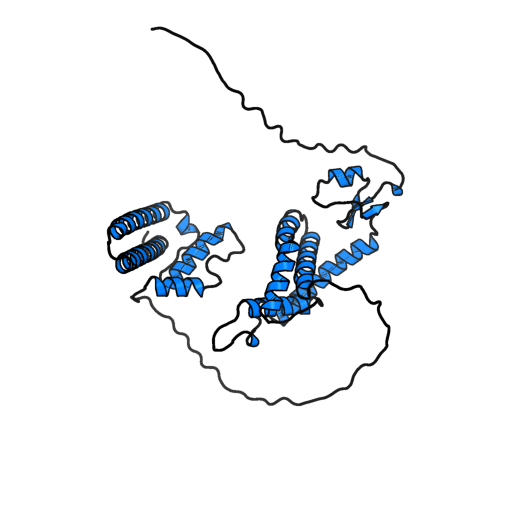
ATOM 1633 C C . SER A 1 222 ? 19.108 -27.613 -6.435 1.00 31.38 222 SER A C 1
ATOM 1635 O O . SER A 1 222 ? 19.240 -27.344 -7.628 1.00 31.38 222 SER A O 1
ATOM 1637 N N . ALA A 1 223 ? 19.807 -27.024 -5.467 1.00 46.38 223 ALA A N 1
ATOM 1638 C CA . ALA A 1 223 ? 20.927 -26.122 -5.669 1.00 46.38 223 ALA A CA 1
ATOM 1639 C C . ALA A 1 223 ? 22.056 -26.802 -6.458 1.00 46.38 223 ALA A C 1
ATOM 1641 O O . ALA A 1 223 ? 22.525 -27.854 -6.039 1.00 46.38 223 ALA A O 1
ATOM 1642 N N . THR A 1 224 ? 22.487 -26.173 -7.553 1.00 40.31 224 THR A N 1
ATOM 1643 C CA . THR A 1 224 ? 23.891 -26.027 -7.979 1.00 40.31 224 THR A CA 1
ATOM 1644 C C . THR A 1 224 ? 23.944 -25.066 -9.170 1.00 40.31 224 THR A C 1
ATOM 1646 O O . THR A 1 224 ? 23.328 -25.329 -10.198 1.00 40.31 224 THR A O 1
ATOM 1649 N N . ASP A 1 225 ? 24.696 -23.979 -8.994 1.00 51.31 225 ASP A N 1
ATOM 1650 C CA . ASP A 1 225 ? 25.385 -23.191 -10.023 1.00 51.31 225 ASP A CA 1
ATOM 1651 C C . ASP A 1 225 ? 24.561 -22.735 -11.246 1.00 51.31 225 ASP A C 1
ATOM 1653 O O . ASP A 1 225 ? 24.616 -23.302 -12.337 1.00 51.31 225 ASP A O 1
ATOM 1657 N N . THR A 1 226 ? 23.807 -21.648 -11.076 1.00 51.25 226 THR A N 1
ATOM 1658 C CA . THR A 1 226 ? 23.335 -20.844 -12.208 1.00 51.25 226 THR A CA 1
ATOM 1659 C C . THR A 1 226 ? 24.105 -19.536 -12.230 1.00 51.25 226 THR A C 1
ATOM 1661 O O . THR A 1 226 ? 23.993 -18.752 -11.291 1.00 51.25 226 THR A O 1
ATOM 1664 N N . ASP A 1 227 ? 24.835 -19.291 -13.316 1.00 72.25 227 ASP A N 1
ATOM 1665 C CA . ASP A 1 227 ? 25.523 -18.039 -13.638 1.00 72.25 227 ASP A CA 1
ATOM 1666 C C . ASP A 1 227 ? 24.546 -16.842 -13.549 1.00 72.25 227 ASP A C 1
ATOM 1668 O O . ASP A 1 227 ? 23.765 -16.545 -14.473 1.00 72.25 227 ASP A O 1
ATOM 1672 N N . TRP A 1 228 ? 24.494 -16.223 -12.366 1.00 75.38 228 TRP A N 1
ATOM 1673 C CA . TRP A 1 228 ? 23.652 -15.072 -12.057 1.00 75.38 228 TRP A CA 1
ATOM 1674 C C . TRP A 1 228 ? 24.330 -13.809 -12.571 1.00 75.38 228 TRP A C 1
ATOM 1676 O O . TRP A 1 228 ? 25.506 -13.571 -12.322 1.00 75.38 228 TRP A O 1
ATOM 1686 N N . THR A 1 229 ? 23.569 -12.965 -13.263 1.00 86.25 229 THR A N 1
ATOM 1687 C CA . THR A 1 229 ? 24.018 -11.625 -13.654 1.00 86.25 229 THR A CA 1
ATOM 1688 C C . THR A 1 229 ? 23.220 -10.583 -12.888 1.00 86.25 229 THR A C 1
ATOM 1690 O O . THR A 1 229 ? 22.082 -10.835 -12.479 1.00 86.25 229 THR A O 1
ATOM 1693 N N . TRP A 1 230 ? 23.776 -9.378 -12.744 1.00 84.06 230 TRP A N 1
ATOM 1694 C CA . TRP A 1 230 ? 23.062 -8.252 -12.139 1.00 84.06 230 TRP A CA 1
ATOM 1695 C C . TRP A 1 230 ? 21.716 -7.978 -12.823 1.00 84.06 230 TRP A C 1
ATOM 1697 O O . TRP A 1 230 ? 20.729 -7.680 -12.161 1.00 84.06 230 TRP A O 1
ATOM 1707 N N . GLN A 1 231 ? 21.642 -8.164 -14.142 1.00 84.44 231 GLN A N 1
ATOM 1708 C CA . GLN A 1 231 ? 20.402 -8.020 -14.901 1.00 84.44 231 GLN A CA 1
ATOM 1709 C C . GLN A 1 231 ? 19.356 -9.085 -14.538 1.00 84.44 231 GLN A C 1
ATOM 1711 O O . GLN A 1 231 ? 18.193 -8.748 -14.347 1.00 84.44 231 GLN A O 1
ATOM 1716 N N . LYS A 1 232 ? 19.743 -10.363 -14.413 1.00 86.81 232 LYS A N 1
ATOM 1717 C CA . LYS A 1 232 ? 18.813 -11.416 -13.961 1.00 86.81 232 LYS A CA 1
ATOM 1718 C C . LYS A 1 232 ? 18.319 -11.121 -12.544 1.00 86.81 232 LYS A C 1
ATOM 1720 O O . LYS A 1 232 ? 17.135 -11.271 -12.252 1.00 86.81 232 LYS A O 1
ATOM 1725 N N . TYR A 1 233 ? 19.229 -10.670 -11.683 1.00 84.19 233 TYR A N 1
ATOM 1726 C CA . TYR A 1 233 ? 18.944 -10.309 -10.301 1.00 84.19 233 TYR A CA 1
ATOM 1727 C C . TYR A 1 233 ? 17.929 -9.164 -10.192 1.00 84.19 233 TYR A C 1
ATOM 1729 O O . TYR A 1 233 ? 16.913 -9.315 -9.514 1.00 84.19 233 TYR A O 1
ATOM 1737 N N . THR A 1 234 ? 18.157 -8.045 -10.886 1.00 81.69 234 THR A N 1
ATOM 1738 C CA . THR A 1 234 ? 17.249 -6.889 -10.832 1.00 81.69 234 THR A CA 1
ATOM 1739 C C . THR A 1 234 ? 15.871 -7.225 -11.384 1.00 81.69 234 THR A C 1
ATOM 1741 O O . THR A 1 234 ? 14.880 -6.827 -10.782 1.00 81.69 234 THR A O 1
ATOM 1744 N N . VAL A 1 235 ? 15.795 -8.030 -12.449 1.00 86.31 235 VAL A N 1
ATOM 1745 C CA . VAL A 1 235 ? 14.524 -8.537 -12.990 1.00 86.31 235 VAL A CA 1
ATOM 1746 C C . VAL A 1 235 ? 13.788 -9.408 -11.970 1.00 86.31 235 VAL A C 1
ATOM 1748 O O . VAL A 1 235 ? 12.593 -9.218 -11.772 1.00 86.31 235 VAL A O 1
ATOM 1751 N N . CYS A 1 236 ? 14.472 -10.323 -11.277 1.00 85.50 236 CYS A N 1
ATOM 1752 C CA . CYS A 1 236 ? 13.828 -11.158 -10.258 1.00 85.50 236 CYS A CA 1
ATOM 1753 C C . CYS A 1 236 ? 13.290 -10.334 -9.080 1.00 85.50 236 CYS A C 1
ATOM 1755 O O . CYS A 1 236 ? 12.166 -10.557 -8.623 1.00 85.50 236 CYS A O 1
ATOM 1757 N N . VAL A 1 237 ? 14.074 -9.366 -8.595 1.00 82.12 237 VAL A N 1
ATOM 1758 C CA . VAL A 1 237 ? 13.665 -8.485 -7.492 1.00 82.12 237 VAL A CA 1
ATOM 1759 C C . VAL A 1 237 ? 12.479 -7.607 -7.900 1.00 82.12 237 VAL A C 1
ATOM 1761 O O . VAL A 1 237 ? 11.550 -7.458 -7.111 1.00 82.12 237 VAL A O 1
ATOM 1764 N N . ASP A 1 238 ? 12.483 -7.076 -9.124 1.00 80.50 238 ASP A N 1
ATOM 1765 C CA . ASP A 1 238 ? 11.395 -6.257 -9.677 1.00 80.50 238 ASP A CA 1
ATOM 1766 C C . ASP A 1 238 ? 10.097 -7.065 -9.861 1.00 80.50 238 ASP A C 1
ATOM 1768 O O . ASP A 1 238 ? 9.012 -6.630 -9.472 1.00 80.50 238 ASP A O 1
ATOM 1772 N N . GLN A 1 239 ? 10.212 -8.304 -10.347 1.00 76.56 239 GLN A N 1
ATOM 1773 C CA . GLN A 1 239 ? 9.085 -9.232 -10.500 1.00 76.56 239 GLN A CA 1
ATOM 1774 C C . GLN A 1 239 ? 8.558 -9.771 -9.161 1.00 76.56 239 GLN A C 1
ATOM 1776 O O . GLN A 1 239 ? 7.411 -10.214 -9.066 1.00 76.56 239 GLN A O 1
ATOM 1781 N N . SER A 1 240 ? 9.361 -9.712 -8.099 1.00 76.62 240 SER A N 1
ATOM 1782 C CA . SER A 1 240 ? 8.984 -10.172 -6.765 1.00 76.62 240 SER A CA 1
ATOM 1783 C C . SER A 1 240 ? 8.265 -9.065 -5.987 1.00 76.62 240 SER A C 1
ATOM 1785 O O . SER A 1 240 ? 8.809 -8.472 -5.057 1.00 76.62 240 SER A O 1
ATOM 1787 N N . CYS A 1 241 ? 6.987 -8.823 -6.311 1.00 55.31 241 CYS A N 1
ATOM 1788 C CA . CYS A 1 241 ? 6.158 -7.740 -5.746 1.00 55.31 241 CYS A CA 1
ATOM 1789 C C . CYS A 1 241 ? 5.963 -7.760 -4.207 1.00 55.31 241 CYS A C 1
ATOM 1791 O O . CYS A 1 241 ? 5.361 -6.843 -3.644 1.00 55.31 241 CYS A O 1
ATOM 1793 N N . ASN A 1 242 ? 6.445 -8.799 -3.516 1.00 61.09 242 ASN A N 1
ATOM 1794 C CA . ASN A 1 242 ? 6.407 -8.940 -2.057 1.00 61.09 242 ASN A CA 1
ATOM 1795 C C . ASN A 1 242 ? 7.792 -8.830 -1.389 1.00 61.09 242 ASN A C 1
ATOM 1797 O O . ASN A 1 242 ? 7.877 -8.952 -0.163 1.00 61.09 242 ASN A O 1
ATOM 1801 N N . CYS A 1 243 ? 8.869 -8.580 -2.145 1.00 64.56 243 CYS A N 1
ATOM 1802 C CA . CYS A 1 243 ? 10.209 -8.380 -1.591 1.00 64.56 243 CYS A CA 1
ATOM 1803 C C . CYS A 1 243 ? 10.214 -7.190 -0.619 1.00 64.56 243 CYS A C 1
ATOM 1805 O O . CYS A 1 243 ? 10.131 -6.029 -1.011 1.00 64.56 243 CYS A O 1
ATOM 1807 N N . GLY A 1 244 ? 10.306 -7.482 0.681 1.00 59.97 244 GLY A N 1
ATOM 1808 C CA . GLY A 1 244 ? 10.264 -6.459 1.727 1.00 59.97 244 GLY A CA 1
ATOM 1809 C C . GLY A 1 244 ? 8.872 -5.887 2.005 1.00 59.97 244 GLY A C 1
ATOM 1810 O O . GLY A 1 244 ? 8.775 -4.794 2.557 1.00 59.97 244 GLY A O 1
ATOM 1811 N N . ARG A 1 245 ? 7.784 -6.586 1.652 1.00 66.00 245 ARG A N 1
ATOM 1812 C CA . ARG A 1 245 ? 6.427 -6.230 2.096 1.00 66.00 245 ARG A CA 1
ATOM 1813 C C . ARG A 1 245 ? 6.115 -6.983 3.388 1.00 66.00 245 ARG A C 1
ATOM 1815 O O . ARG A 1 245 ? 6.067 -8.208 3.411 1.00 66.00 245 ARG A O 1
ATOM 1822 N N . SER A 1 246 ? 5.933 -6.250 4.481 1.00 64.25 246 SER A N 1
ATOM 1823 C CA . SER A 1 246 ? 5.640 -6.809 5.803 1.00 64.25 246 SER A CA 1
ATOM 1824 C C . SER A 1 246 ? 4.627 -5.925 6.519 1.00 64.25 246 SER A C 1
ATOM 1826 O O . SER A 1 246 ? 4.755 -4.706 6.489 1.00 64.25 246 SER A O 1
ATOM 1828 N N . SER A 1 247 ? 3.640 -6.530 7.180 1.00 65.94 247 SER A N 1
ATOM 1829 C CA . SER A 1 247 ? 2.744 -5.828 8.111 1.00 65.94 247 SER A CA 1
ATOM 1830 C C . SER A 1 247 ? 3.424 -5.478 9.441 1.00 65.94 247 SER A C 1
ATOM 1832 O O . SER A 1 247 ? 2.886 -4.680 10.199 1.00 65.94 247 SER A O 1
ATOM 1834 N N . ALA A 1 248 ? 4.587 -6.078 9.708 1.00 69.62 248 ALA A N 1
ATOM 1835 C CA . ALA A 1 248 ? 5.467 -5.787 10.836 1.00 69.62 248 ALA A CA 1
ATOM 1836 C C . ALA A 1 248 ? 6.698 -5.020 10.313 1.00 69.62 248 ALA A C 1
ATOM 1838 O O . ALA A 1 248 ? 7.488 -5.627 9.570 1.00 69.62 248 ALA A O 1
ATOM 1839 N N . PRO A 1 249 ? 6.842 -3.715 10.612 1.00 72.88 249 PRO A N 1
ATOM 1840 C CA . PRO A 1 249 ? 7.958 -2.889 10.143 1.00 72.88 249 PRO A CA 1
ATOM 1841 C C . PRO A 1 249 ? 9.331 -3.464 10.510 1.00 72.88 249 PRO A C 1
ATOM 1843 O O . PRO A 1 249 ? 10.261 -3.398 9.710 1.00 72.88 249 PRO A O 1
ATOM 1846 N N . GLU A 1 250 ? 9.432 -4.116 11.668 1.00 70.19 250 GLU A N 1
ATOM 1847 C CA . GLU A 1 250 ? 10.660 -4.725 12.190 1.00 70.19 250 GLU A CA 1
ATOM 1848 C C . GLU A 1 250 ? 11.146 -5.876 11.294 1.00 70.19 250 GLU A C 1
ATOM 1850 O O . GLU A 1 250 ? 12.340 -6.116 11.146 1.00 70.19 250 GLU A O 1
ATOM 1855 N N . LEU A 1 251 ? 10.216 -6.556 10.614 1.00 71.25 251 LEU A N 1
ATOM 1856 C CA . LEU A 1 251 ? 10.505 -7.705 9.750 1.00 71.25 251 LEU A CA 1
ATOM 1857 C C . LEU A 1 251 ? 10.724 -7.324 8.286 1.00 71.25 251 LEU A C 1
ATOM 1859 O O . LEU A 1 251 ? 10.975 -8.189 7.443 1.00 71.25 251 LEU A O 1
ATOM 1863 N N . GLN A 1 252 ? 10.584 -6.042 7.948 1.00 78.19 252 GLN A N 1
ATOM 1864 C CA . GLN A 1 252 ? 10.634 -5.586 6.567 1.00 78.19 252 GLN A CA 1
ATOM 1865 C C . GLN A 1 252 ? 12.017 -5.811 5.942 1.00 78.19 252 GLN A C 1
ATOM 1867 O O . GLN A 1 252 ? 12.112 -6.303 4.815 1.00 78.19 252 GLN A O 1
ATOM 1872 N N . GLY A 1 253 ? 13.080 -5.508 6.693 1.00 76.75 253 GLY A N 1
ATOM 1873 C CA . GLY A 1 253 ? 14.466 -5.701 6.258 1.00 76.75 253 GLY A CA 1
ATOM 1874 C C . GLY A 1 253 ? 14.814 -7.172 6.035 1.00 76.75 253 GLY A C 1
ATOM 1875 O O . GLY A 1 253 ? 15.380 -7.516 4.999 1.00 76.75 253 GLY A O 1
ATOM 1876 N N . ILE A 1 254 ? 14.383 -8.040 6.952 1.00 75.19 254 ILE A N 1
ATOM 1877 C CA . ILE A 1 254 ? 14.633 -9.488 6.919 1.00 75.19 254 ILE A CA 1
ATOM 1878 C C . ILE A 1 254 ? 13.885 -10.142 5.755 1.00 75.19 254 ILE A C 1
ATOM 1880 O O . ILE A 1 254 ? 14.477 -10.860 4.952 1.00 75.19 254 ILE A O 1
ATOM 1884 N N . ARG A 1 255 ? 12.594 -9.824 5.571 1.00 78.25 255 ARG A N 1
ATOM 1885 C CA . ARG A 1 255 ? 11.833 -10.318 4.410 1.00 78.25 255 ARG A CA 1
ATOM 1886 C C . ARG A 1 255 ? 12.418 -9.840 3.091 1.00 78.25 255 ARG A C 1
ATOM 1888 O O . ARG A 1 255 ? 12.399 -10.587 2.117 1.00 78.25 255 ARG A O 1
ATOM 1895 N N . LYS A 1 256 ? 12.911 -8.600 3.043 1.00 82.50 256 LYS A N 1
ATOM 1896 C CA . LYS A 1 256 ? 13.581 -8.076 1.853 1.00 82.50 256 LYS A CA 1
ATOM 1897 C C . LYS A 1 256 ? 14.839 -8.888 1.561 1.00 82.50 256 LYS A C 1
ATOM 1899 O O . LYS A 1 256 ? 14.958 -9.396 0.455 1.00 82.50 256 LYS A O 1
ATOM 1904 N N . ALA A 1 257 ? 15.709 -9.072 2.552 1.00 79.56 257 ALA A N 1
ATOM 1905 C CA . ALA A 1 257 ? 16.951 -9.824 2.412 1.00 79.56 257 ALA A CA 1
ATOM 1906 C C . ALA A 1 257 ? 16.715 -11.290 2.001 1.00 79.56 257 ALA A C 1
ATOM 1908 O O . ALA A 1 257 ? 17.315 -11.750 1.036 1.00 79.56 257 ALA A O 1
ATOM 1909 N N . ASN A 1 258 ? 15.772 -11.993 2.630 1.00 82.31 258 ASN A N 1
ATOM 1910 C CA . ASN A 1 258 ? 15.453 -13.378 2.267 1.00 82.31 258 ASN A CA 1
ATOM 1911 C C . ASN A 1 258 ? 14.847 -13.518 0.871 1.00 82.31 258 ASN A C 1
ATOM 1913 O O . ASN A 1 258 ? 15.136 -14.485 0.169 1.00 82.31 258 ASN A O 1
ATOM 1917 N N . CYS A 1 259 ? 14.026 -12.556 0.450 1.00 83.62 259 CYS A N 1
ATOM 1918 C CA . CYS A 1 259 ? 13.486 -12.517 -0.907 1.00 83.62 259 CYS A CA 1
ATOM 1919 C C . CYS A 1 259 ? 14.611 -12.319 -1.936 1.00 83.62 259 CYS A C 1
ATOM 1921 O O . CYS A 1 259 ? 14.682 -13.030 -2.934 1.00 83.62 259 CYS A O 1
ATOM 1923 N N . THR A 1 260 ? 15.553 -11.422 -1.636 1.00 85.12 260 THR A N 1
ATOM 1924 C CA . THR A 1 260 ? 16.769 -11.199 -2.425 1.00 85.12 260 THR A CA 1
ATOM 1925 C C . THR A 1 260 ? 17.629 -12.466 -2.547 1.00 85.12 260 THR A C 1
ATOM 1927 O O . THR A 1 260 ? 18.099 -12.771 -3.641 1.00 85.12 260 THR A O 1
ATOM 1930 N N . CYS A 1 261 ? 17.791 -13.235 -1.468 1.00 87.12 261 CYS A N 1
ATOM 1931 C CA . CYS A 1 261 ? 18.521 -14.508 -1.486 1.00 87.12 261 CYS A CA 1
ATOM 1932 C C . CYS A 1 261 ? 17.784 -15.601 -2.261 1.00 87.12 261 CYS A C 1
ATOM 1934 O O . CYS A 1 261 ? 18.385 -16.265 -3.104 1.00 87.12 261 CYS A O 1
ATOM 1936 N N . SER A 1 262 ? 16.467 -15.703 -2.063 1.00 84.81 262 SER A N 1
ATOM 1937 C CA . SER A 1 262 ? 15.605 -16.643 -2.791 1.00 84.81 262 SER A CA 1
ATOM 1938 C C . SER A 1 262 ? 15.663 -16.408 -4.297 1.00 84.81 262 SER A C 1
ATOM 1940 O O . SER A 1 262 ? 15.714 -17.371 -5.056 1.00 84.81 262 SER A O 1
ATOM 1942 N N . CYS A 1 263 ? 15.727 -15.142 -4.730 1.00 84.88 263 CYS A N 1
ATOM 1943 C CA . CYS A 1 263 ? 15.927 -14.801 -6.134 1.00 84.88 263 CYS A CA 1
ATOM 1944 C C . CYS A 1 263 ? 17.171 -15.470 -6.711 1.00 84.88 263 CYS A C 1
ATOM 1946 O O . CYS A 1 263 ? 17.087 -15.999 -7.803 1.00 84.88 263 CYS A O 1
ATOM 1948 N N . MET A 1 264 ? 18.284 -15.511 -5.977 1.00 85.56 264 MET A N 1
ATOM 1949 C CA . MET A 1 264 ? 19.534 -16.132 -6.431 1.00 85.56 264 MET A CA 1
ATOM 1950 C C . MET A 1 264 ? 19.620 -17.640 -6.142 1.00 85.56 264 MET A C 1
ATOM 1952 O O . MET A 1 264 ? 20.666 -18.243 -6.368 1.00 85.56 264 MET A O 1
ATOM 1956 N N . GLY A 1 265 ? 18.549 -18.259 -5.629 1.00 78.69 265 GLY A N 1
ATOM 1957 C CA . GLY A 1 265 ? 18.563 -19.657 -5.186 1.00 78.69 265 GLY A CA 1
ATOM 1958 C C . GLY A 1 265 ? 19.442 -19.903 -3.955 1.00 78.69 265 GLY A C 1
ATOM 1959 O O . GLY A 1 265 ? 19.826 -21.041 -3.695 1.00 78.69 265 GLY A O 1
ATOM 1960 N N . LEU A 1 266 ? 19.779 -18.846 -3.210 1.00 81.25 266 LEU A N 1
ATOM 1961 C CA . LEU A 1 266 ? 20.614 -18.919 -2.018 1.00 81.25 266 LEU A CA 1
ATOM 1962 C C . LEU A 1 266 ? 19.750 -19.004 -0.756 1.00 81.25 266 LEU A C 1
ATOM 1964 O O . LEU A 1 266 ? 18.683 -18.378 -0.693 1.00 81.25 266 LEU A O 1
ATOM 1968 N N . PRO A 1 267 ? 20.205 -19.741 0.271 1.00 68.06 267 PRO A N 1
ATOM 1969 C CA . PRO A 1 267 ? 19.540 -19.740 1.564 1.00 68.06 267 PRO A CA 1
ATOM 1970 C C . PRO A 1 267 ? 19.545 -18.315 2.143 1.00 68.06 267 PRO A C 1
ATOM 1972 O O . PRO A 1 267 ? 20.566 -17.634 2.146 1.00 68.06 267 PRO A O 1
ATOM 1975 N N . GLY A 1 268 ? 18.377 -17.837 2.576 1.00 74.56 268 GLY A N 1
ATOM 1976 C CA . GLY A 1 268 ? 18.272 -16.662 3.445 1.00 74.56 268 GLY A CA 1
ATOM 1977 C C . GLY A 1 268 ? 18.545 -17.032 4.908 1.00 74.56 268 GLY A C 1
ATOM 1978 O O . GLY A 1 268 ? 18.941 -18.161 5.192 1.00 74.56 268 GLY A O 1
ATOM 1979 N N . GLY A 1 269 ? 18.277 -16.109 5.832 1.00 70.62 269 GLY A N 1
ATOM 1980 C CA . GLY A 1 269 ? 18.393 -16.349 7.278 1.00 70.62 269 GLY A CA 1
ATOM 1981 C C . GLY A 1 269 ? 17.079 -16.196 8.019 1.00 70.62 269 GLY A C 1
ATOM 1982 O O . GLY A 1 269 ? 16.152 -15.540 7.543 1.00 70.62 269 GLY A O 1
ATOM 1983 N N . ASP A 1 270 ? 16.974 -16.807 9.191 1.00 72.69 270 ASP A N 1
ATOM 1984 C CA . ASP A 1 270 ? 15.862 -16.543 10.101 1.00 72.69 270 ASP A CA 1
ATOM 1985 C C . ASP A 1 270 ? 16.083 -15.239 10.889 1.00 72.69 270 ASP A C 1
ATOM 1987 O O . ASP A 1 270 ? 17.083 -14.545 10.727 1.00 72.69 270 ASP A O 1
ATOM 1991 N N . LEU A 1 271 ? 15.095 -14.871 11.704 1.00 64.75 271 LEU A N 1
ATOM 1992 C CA . LEU A 1 271 ? 15.136 -13.669 12.535 1.00 64.75 271 LEU A CA 1
ATOM 1993 C C . LEU A 1 271 ? 16.264 -13.684 13.572 1.00 64.75 271 LEU A C 1
ATOM 1995 O O . LEU A 1 271 ? 16.811 -12.628 13.867 1.00 64.75 271 LEU A O 1
ATOM 1999 N N . GLU A 1 272 ? 16.599 -14.856 14.104 1.00 68.06 272 GLU A N 1
ATOM 2000 C CA . GLU A 1 272 ? 17.570 -15.018 15.189 1.00 68.06 272 GLU A CA 1
ATOM 2001 C C . GLU A 1 272 ? 19.008 -14.939 14.659 1.00 68.06 272 GLU A C 1
ATOM 2003 O O . GLU A 1 272 ? 19.895 -14.412 15.331 1.00 68.06 272 GLU A O 1
ATOM 2008 N N . ALA A 1 273 ? 19.228 -15.368 13.413 1.00 66.81 273 ALA A N 1
ATOM 2009 C CA . ALA A 1 273 ? 20.505 -15.258 12.724 1.00 66.81 273 ALA A CA 1
ATOM 2010 C C . ALA A 1 273 ? 20.958 -13.796 12.578 1.00 66.81 273 ALA A C 1
ATOM 2012 O O . ALA A 1 273 ? 22.135 -13.504 12.772 1.00 66.81 273 ALA A O 1
ATOM 2013 N N . TYR A 1 274 ? 20.050 -12.852 12.301 1.00 67.88 274 TYR A N 1
ATOM 2014 C CA . TYR A 1 274 ? 20.427 -11.443 12.110 1.00 67.88 274 TYR A CA 1
ATOM 2015 C C . TYR A 1 274 ? 20.953 -10.764 13.377 1.00 67.88 274 TYR A C 1
ATOM 2017 O O . TYR A 1 274 ? 21.752 -9.838 13.260 1.00 67.88 274 TYR A O 1
ATOM 2025 N N . ASP A 1 275 ? 20.562 -11.222 14.564 1.00 71.50 275 ASP A N 1
ATOM 2026 C CA . ASP A 1 275 ? 21.000 -10.625 15.832 1.00 71.50 275 ASP A CA 1
ATOM 2027 C C . ASP A 1 275 ? 22.314 -11.238 16.357 1.00 71.50 275 ASP A C 1
ATOM 2029 O O . ASP A 1 275 ? 22.875 -10.772 17.351 1.00 71.50 275 ASP A O 1
ATOM 2033 N N . SER A 1 276 ? 22.853 -12.255 15.673 1.00 81.06 276 SER A N 1
ATOM 2034 C CA . SER A 1 276 ? 24.126 -12.882 16.031 1.00 81.06 276 SER A CA 1
ATOM 2035 C C . SER A 1 276 ? 25.320 -11.973 15.731 1.00 81.06 276 SER A C 1
ATOM 2037 O O . SER A 1 276 ? 25.492 -11.468 14.619 1.00 81.06 276 SER A O 1
ATOM 2039 N N . GLU A 1 277 ? 26.225 -11.837 16.703 1.00 82.62 277 GLU A N 1
ATOM 2040 C CA . GLU A 1 277 ? 27.483 -11.097 16.540 1.00 82.62 277 GLU A CA 1
ATOM 2041 C C . GLU A 1 277 ? 28.355 -11.677 15.410 1.00 82.62 277 GLU A C 1
ATOM 2043 O O . GLU A 1 277 ? 29.069 -10.943 14.726 1.00 82.62 277 GLU A O 1
ATOM 2048 N N . ALA A 1 278 ? 28.281 -12.993 15.178 1.00 83.06 278 ALA A N 1
ATOM 2049 C CA . ALA A 1 278 ? 28.984 -13.649 14.078 1.00 83.06 278 ALA A CA 1
ATOM 2050 C C . ALA A 1 278 ? 28.426 -13.217 12.713 1.00 83.06 278 ALA A C 1
ATOM 2052 O O . ALA A 1 278 ? 29.196 -12.865 11.818 1.00 83.06 278 ALA A O 1
ATOM 2053 N N . VAL A 1 279 ? 27.098 -13.150 12.582 1.00 83.25 279 VAL A N 1
ATOM 2054 C CA . VAL A 1 279 ? 26.424 -12.716 11.350 1.00 83.25 279 VAL A CA 1
ATOM 2055 C C . VAL A 1 279 ? 26.662 -11.230 11.097 1.00 83.25 279 VAL A C 1
ATOM 2057 O O . VAL A 1 279 ? 27.008 -10.850 9.982 1.00 83.25 279 VAL A O 1
ATOM 2060 N N . GLN A 1 280 ? 26.581 -10.383 12.126 1.00 84.81 280 GLN A N 1
ATOM 2061 C CA . GLN A 1 280 ? 26.887 -8.953 11.994 1.00 84.81 280 GLN A CA 1
ATOM 2062 C C . GLN A 1 280 ? 28.339 -8.704 11.560 1.00 84.81 280 GLN A C 1
ATOM 2064 O O . GLN A 1 280 ? 28.588 -7.855 10.703 1.00 84.81 280 GLN A O 1
ATOM 2069 N N . ARG A 1 281 ? 29.295 -9.481 12.088 1.00 88.25 281 ARG A N 1
ATOM 2070 C CA . ARG A 1 281 ? 30.701 -9.435 11.662 1.00 88.25 281 ARG A CA 1
ATOM 2071 C C . ARG A 1 281 ? 30.864 -9.854 10.197 1.00 88.25 281 ARG A C 1
ATOM 2073 O O . ARG A 1 281 ? 31.464 -9.108 9.430 1.00 88.25 281 ARG A O 1
ATOM 2080 N N . CYS A 1 282 ? 30.253 -10.968 9.794 1.00 88.31 282 CYS A N 1
ATOM 2081 C CA . CYS A 1 282 ? 30.266 -11.452 8.409 1.00 88.31 282 CYS A CA 1
ATOM 2082 C C . CYS A 1 282 ? 29.668 -10.424 7.429 1.00 88.31 282 CYS A C 1
ATOM 2084 O O . CYS A 1 282 ? 30.255 -10.115 6.392 1.00 88.31 282 CYS A O 1
ATOM 2086 N N . LEU A 1 283 ? 28.532 -9.812 7.783 1.00 87.00 283 LEU A N 1
ATOM 2087 C CA . LEU A 1 283 ? 27.903 -8.758 6.981 1.00 87.00 283 LEU A CA 1
ATOM 2088 C C . LEU A 1 283 ? 28.796 -7.514 6.847 1.00 87.00 283 LEU A C 1
ATOM 2090 O O . LEU A 1 283 ? 28.804 -6.889 5.782 1.00 87.00 283 LEU A O 1
ATOM 2094 N N . GLY A 1 284 ? 29.542 -7.171 7.901 1.00 87.62 284 GLY A N 1
ATOM 2095 C CA . GLY A 1 284 ? 30.568 -6.128 7.873 1.00 87.62 284 GLY A CA 1
ATOM 2096 C C . GLY A 1 284 ? 31.685 -6.447 6.879 1.00 87.62 284 GLY A C 1
ATOM 2097 O O . GLY A 1 284 ? 31.968 -5.633 5.999 1.00 87.62 284 GLY A O 1
ATOM 2098 N N . ASP A 1 285 ? 32.232 -7.663 6.939 1.00 91.38 285 ASP A N 1
ATOM 2099 C CA . ASP A 1 285 ? 33.280 -8.128 6.023 1.00 91.38 285 ASP A CA 1
ATOM 2100 C C . ASP A 1 285 ? 32.807 -8.117 4.556 1.00 91.38 285 ASP A C 1
ATOM 2102 O O . ASP A 1 285 ? 33.538 -7.668 3.667 1.00 91.38 285 ASP A O 1
ATOM 2106 N N . CYS A 1 286 ? 31.559 -8.524 4.282 1.00 89.69 286 CYS A N 1
ATOM 2107 C CA . CYS A 1 286 ? 30.956 -8.415 2.947 1.00 89.69 286 CYS A CA 1
ATOM 2108 C C . CYS A 1 286 ? 30.859 -6.957 2.460 1.00 89.69 286 CYS A C 1
ATOM 2110 O O . CYS A 1 286 ? 31.031 -6.684 1.269 1.00 89.69 286 CYS A O 1
ATOM 2112 N N . GLY A 1 287 ? 30.563 -6.013 3.360 1.00 88.50 287 GLY A N 1
ATOM 2113 C CA . GLY A 1 287 ? 30.518 -4.582 3.049 1.00 88.50 287 GLY A CA 1
ATOM 2114 C C . GLY A 1 287 ? 31.894 -4.023 2.687 1.00 88.50 287 GLY A C 1
ATOM 2115 O O . GLY A 1 287 ? 32.041 -3.338 1.674 1.00 88.50 287 GLY A O 1
ATOM 2116 N N . ASP A 1 288 ? 32.921 -4.385 3.452 1.00 91.06 288 ASP A N 1
ATOM 2117 C CA . ASP A 1 288 ? 34.302 -3.983 3.175 1.00 91.06 288 ASP A CA 1
ATOM 2118 C C . ASP A 1 288 ? 34.814 -4.546 1.842 1.00 91.06 288 ASP A C 1
ATOM 2120 O O . ASP A 1 288 ? 35.557 -3.877 1.115 1.00 91.06 288 ASP A O 1
ATOM 2124 N N . GLN A 1 289 ? 34.411 -5.771 1.492 1.00 89.50 289 GLN A N 1
ATOM 2125 C CA . GLN A 1 289 ? 34.733 -6.376 0.201 1.00 89.50 289 GLN A CA 1
ATOM 2126 C C . GLN A 1 289 ? 34.068 -5.645 -0.972 1.00 89.50 289 GLN A C 1
ATOM 2128 O O . GLN A 1 289 ? 34.732 -5.412 -1.985 1.00 89.50 289 GLN A O 1
ATOM 2133 N N . GLU A 1 290 ? 32.802 -5.235 -0.843 1.00 89.94 290 GLU A N 1
ATOM 2134 C CA . GLU A 1 290 ? 32.120 -4.428 -1.865 1.00 89.94 290 GLU A CA 1
ATOM 2135 C C . GLU A 1 290 ? 32.834 -3.093 -2.075 1.00 89.94 290 GLU A C 1
ATOM 2137 O O . GLU A 1 290 ? 33.145 -2.746 -3.210 1.00 89.94 290 GLU A O 1
ATOM 2142 N N . ILE A 1 291 ? 33.166 -2.373 -0.997 1.00 90.69 291 ILE A N 1
ATOM 2143 C CA . ILE A 1 291 ? 33.845 -1.073 -1.088 1.00 90.69 291 ILE A CA 1
ATOM 2144 C C . ILE A 1 291 ? 35.178 -1.211 -1.833 1.00 90.69 291 ILE A C 1
ATOM 2146 O O . ILE A 1 291 ? 35.487 -0.403 -2.713 1.00 90.69 291 ILE A O 1
ATOM 2150 N N . LYS A 1 292 ? 35.960 -2.251 -1.520 1.00 93.50 292 LYS A N 1
ATOM 2151 C CA . LYS A 1 292 ? 37.223 -2.546 -2.217 1.00 93.50 292 LYS A CA 1
ATOM 2152 C C . LYS A 1 292 ? 36.993 -2.870 -3.697 1.00 93.50 292 LYS A C 1
ATOM 2154 O O . LYS A 1 292 ? 37.749 -2.399 -4.547 1.00 93.50 292 LYS A O 1
ATOM 2159 N N . CYS A 1 293 ? 35.952 -3.641 -4.009 1.00 92.69 293 CYS A N 1
ATOM 2160 C CA . CYS A 1 293 ? 35.576 -3.997 -5.377 1.00 92.69 293 CYS A CA 1
ATOM 2161 C C . CYS A 1 293 ? 35.170 -2.753 -6.188 1.00 92.69 293 CYS A C 1
ATOM 2163 O O . CYS A 1 293 ? 35.721 -2.494 -7.258 1.00 92.69 293 CYS A O 1
ATOM 2165 N N . ASP A 1 294 ? 34.302 -1.912 -5.628 1.00 92.00 294 ASP A N 1
ATOM 2166 C CA . ASP A 1 294 ? 33.852 -0.658 -6.229 1.00 92.00 294 ASP A CA 1
ATOM 2167 C C . ASP A 1 294 ? 35.015 0.294 -6.511 1.00 92.00 294 ASP A C 1
ATOM 2169 O O . ASP A 1 294 ? 35.099 0.891 -7.588 1.00 92.00 294 ASP A O 1
ATOM 2173 N N . GLN A 1 295 ? 35.934 0.437 -5.555 1.00 93.38 295 GLN A N 1
ATOM 2174 C CA . GLN A 1 295 ? 37.134 1.256 -5.722 1.00 93.38 295 GLN A CA 1
ATOM 2175 C C . GLN A 1 295 ? 38.024 0.732 -6.855 1.00 93.38 295 GLN A C 1
ATOM 2177 O O . GLN A 1 295 ? 38.503 1.529 -7.663 1.00 93.38 295 GLN A O 1
ATOM 2182 N N . ALA A 1 296 ? 38.191 -0.589 -6.971 1.00 92.69 296 ALA A N 1
ATOM 2183 C CA . ALA A 1 296 ? 38.941 -1.203 -8.064 1.00 92.69 296 ALA A CA 1
ATOM 2184 C C . ALA A 1 296 ? 38.267 -0.983 -9.434 1.00 92.69 296 ALA A C 1
ATOM 2186 O O . ALA A 1 296 ? 38.946 -0.709 -10.426 1.00 92.69 296 ALA A O 1
ATOM 2187 N N . CYS A 1 297 ? 36.932 -1.023 -9.495 1.00 92.50 297 CYS A N 1
ATOM 2188 C CA . CYS A 1 297 ? 36.176 -0.769 -10.723 1.00 92.50 297 CYS A CA 1
ATOM 2189 C C . CYS A 1 297 ? 36.205 0.703 -11.158 1.00 92.50 297 CYS A C 1
ATOM 2191 O O . CYS A 1 297 ? 36.179 0.999 -12.355 1.00 92.50 297 CYS A O 1
ATOM 2193 N N . ARG A 1 298 ? 36.300 1.651 -10.214 1.00 87.00 298 ARG A N 1
ATOM 2194 C CA . ARG A 1 298 ? 36.304 3.098 -10.507 1.00 87.00 298 ARG A CA 1
ATOM 2195 C C . ARG A 1 298 ? 37.512 3.578 -11.324 1.00 87.00 298 ARG A C 1
ATOM 2197 O O . ARG A 1 298 ? 37.448 4.667 -11.884 1.00 87.00 298 ARG A O 1
ATOM 2204 N N . GLY A 1 299 ? 38.564 2.766 -11.450 1.00 80.75 299 GLY A N 1
ATOM 2205 C CA . GLY A 1 299 ? 39.729 3.042 -12.302 1.00 80.75 299 GLY A CA 1
ATOM 2206 C C . GLY A 1 299 ? 39.555 2.709 -13.794 1.00 80.75 299 GLY A C 1
ATOM 2207 O O . GLY A 1 299 ? 40.457 2.985 -14.587 1.00 80.75 299 GLY A O 1
ATOM 2208 N N . GLN A 1 300 ? 38.430 2.110 -14.200 1.00 87.38 300 GLN A N 1
ATOM 2209 C CA . GLN A 1 300 ? 38.170 1.732 -15.594 1.00 87.38 300 GLN A CA 1
ATOM 2210 C C . GLN A 1 300 ? 37.864 2.963 -16.465 1.00 87.38 300 GLN A C 1
ATOM 2212 O O . GLN A 1 300 ? 36.972 3.747 -16.158 1.00 87.38 300 GLN A O 1
ATOM 2217 N N . LYS A 1 301 ? 38.588 3.120 -17.584 1.00 87.81 301 LYS A N 1
ATOM 2218 C CA . LYS A 1 301 ? 38.371 4.220 -18.551 1.00 87.81 301 LYS A CA 1
ATOM 2219 C C . LYS A 1 301 ? 37.188 3.978 -19.491 1.00 87.81 301 LYS A C 1
ATOM 2221 O O . LYS A 1 301 ? 36.627 4.924 -20.034 1.00 87.81 301 LYS A O 1
ATOM 2226 N N . ASP A 1 302 ? 36.850 2.715 -19.718 1.00 95.62 302 ASP A N 1
ATOM 2227 C CA . ASP A 1 302 ? 35.720 2.308 -20.545 1.00 95.62 302 ASP A CA 1
ATOM 2228 C C . ASP A 1 302 ? 34.459 2.269 -19.675 1.00 95.62 302 ASP A C 1
ATOM 2230 O O . ASP A 1 302 ? 34.373 1.470 -18.742 1.00 95.62 302 ASP A O 1
ATOM 2234 N N . GLN A 1 303 ? 33.487 3.133 -19.978 1.00 89.94 303 GLN A N 1
ATOM 2235 C CA . GLN A 1 303 ? 32.256 3.263 -19.191 1.00 89.94 303 GLN A CA 1
ATOM 2236 C C . GLN A 1 303 ? 31.416 1.982 -19.169 1.00 89.94 303 GLN A C 1
ATOM 2238 O O . GLN A 1 303 ? 30.771 1.688 -18.162 1.00 89.94 303 GLN A O 1
ATOM 2243 N N . LYS A 1 304 ? 31.420 1.202 -20.257 1.00 91.31 304 LYS A N 1
ATOM 2244 C CA . LYS A 1 304 ? 30.670 -0.054 -20.329 1.00 91.31 304 LYS A CA 1
ATOM 2245 C C . LYS A 1 304 ? 31.320 -1.101 -19.428 1.00 91.31 304 LYS A C 1
ATOM 2247 O O . LYS A 1 304 ? 30.634 -1.696 -18.603 1.00 91.31 304 LYS A O 1
ATOM 2252 N N . LYS A 1 305 ? 32.646 -1.244 -19.506 1.00 91.12 305 LYS A N 1
ATOM 2253 C CA . LYS A 1 305 ? 33.404 -2.162 -18.637 1.00 91.12 305 LYS A CA 1
ATOM 2254 C C . LYS A 1 305 ? 33.362 -1.742 -17.172 1.00 91.12 305 LYS A C 1
ATOM 2256 O O . LYS A 1 305 ? 33.297 -2.590 -16.289 1.00 91.12 305 LYS A O 1
ATOM 2261 N N . GLN A 1 306 ? 33.377 -0.438 -16.904 1.00 91.81 306 GLN A N 1
ATOM 2262 C CA . GLN A 1 306 ? 33.217 0.105 -15.560 1.00 91.81 306 GLN A CA 1
ATOM 2263 C C . GLN A 1 306 ? 31.859 -0.280 -14.969 1.00 91.81 306 GLN A C 1
ATOM 2265 O O . GLN A 1 306 ? 31.801 -0.749 -13.835 1.00 91.81 306 GLN A O 1
ATOM 2270 N N . LYS A 1 307 ? 30.780 -0.129 -15.746 1.00 89.94 307 LYS A N 1
ATOM 2271 C CA . LYS A 1 307 ? 29.434 -0.528 -15.330 1.00 89.94 307 LYS A CA 1
ATOM 2272 C C . LYS A 1 307 ? 29.333 -2.034 -15.085 1.00 89.94 307 LYS A C 1
ATOM 2274 O O . LYS A 1 307 ? 28.879 -2.430 -14.022 1.00 89.94 307 LYS A O 1
ATOM 2279 N N . GLU A 1 308 ? 29.812 -2.861 -16.012 1.00 90.69 308 GLU A N 1
ATOM 2280 C CA . GLU A 1 308 ? 29.817 -4.327 -15.865 1.00 90.69 308 GLU A CA 1
ATOM 2281 C C . GLU A 1 308 ? 30.599 -4.783 -14.617 1.00 90.69 308 GLU A C 1
ATOM 2283 O O . GLU A 1 308 ? 30.187 -5.709 -13.915 1.00 90.69 308 GLU A O 1
ATOM 2288 N N . CYS A 1 309 ? 31.699 -4.096 -14.300 1.00 92.12 309 CYS A N 1
ATOM 2289 C CA . CYS A 1 309 ? 32.493 -4.330 -13.095 1.00 92.12 309 CYS A CA 1
ATOM 2290 C C . CYS A 1 309 ? 31.707 -3.987 -11.815 1.00 92.12 309 CYS A C 1
ATOM 2292 O O . CYS A 1 309 ? 31.622 -4.817 -10.913 1.00 92.12 309 CYS A O 1
ATOM 2294 N N . LEU A 1 310 ? 31.071 -2.810 -11.755 1.00 91.31 310 LEU A N 1
ATOM 2295 C CA . LEU A 1 310 ? 30.260 -2.378 -10.604 1.00 91.31 310 LEU A CA 1
ATOM 2296 C C . LEU A 1 310 ? 29.020 -3.264 -10.391 1.00 91.31 310 LEU A C 1
ATOM 2298 O O . LEU A 1 310 ? 28.690 -3.623 -9.259 1.00 91.31 310 LEU A O 1
ATOM 2302 N N . ASP A 1 311 ? 28.367 -3.666 -11.480 1.00 90.19 311 ASP A N 1
ATOM 2303 C CA . ASP A 1 311 ? 27.240 -4.602 -11.469 1.00 90.19 311 ASP A CA 1
ATOM 2304 C C . ASP A 1 311 ? 27.673 -5.969 -10.895 1.00 90.19 311 ASP A C 1
ATOM 2306 O O . ASP A 1 311 ? 26.963 -6.576 -10.089 1.00 90.19 311 ASP A O 1
ATOM 2310 N N . SER A 1 312 ? 28.884 -6.423 -11.240 1.00 90.44 312 SER A N 1
ATOM 2311 C CA . SER A 1 312 ? 29.477 -7.653 -10.697 1.00 90.44 312 SER A CA 1
ATOM 2312 C C . SER A 1 312 ? 29.828 -7.535 -9.206 1.00 90.44 312 SER A C 1
ATOM 2314 O O . SER A 1 312 ? 29.596 -8.480 -8.450 1.00 90.44 312 SER A O 1
ATOM 2316 N N . CYS A 1 313 ? 30.348 -6.384 -8.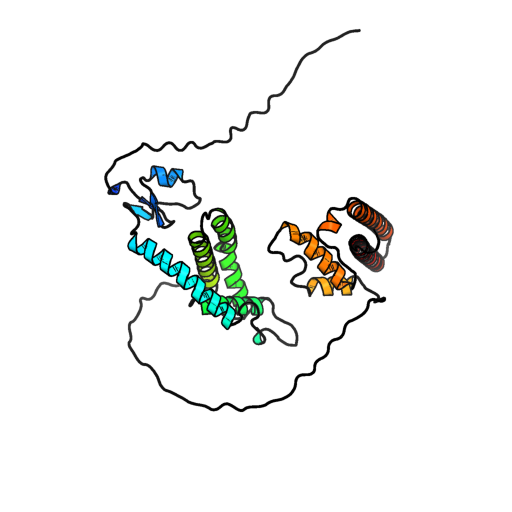757 1.00 91.75 313 CYS A N 1
ATOM 2317 C CA . CYS A 1 313 ? 30.613 -6.113 -7.337 1.00 91.75 313 CYS A CA 1
ATOM 2318 C C . CYS A 1 313 ? 29.326 -6.130 -6.504 1.00 91.75 313 CYS A C 1
ATOM 2320 O O . CYS A 1 313 ? 29.267 -6.771 -5.452 1.00 91.75 313 CYS A O 1
ATOM 2322 N N . SER A 1 314 ? 28.275 -5.486 -7.017 1.00 88.75 314 SER A N 1
ATOM 2323 C CA . SER A 1 314 ? 26.966 -5.417 -6.364 1.00 88.75 314 SER A CA 1
ATOM 2324 C C . SER A 1 314 ? 26.355 -6.808 -6.201 1.00 88.75 314 SER A C 1
ATOM 2326 O O . SER A 1 314 ? 25.884 -7.168 -5.120 1.00 88.75 314 SER A O 1
ATOM 2328 N N . LEU A 1 315 ? 26.412 -7.630 -7.254 1.00 87.69 315 LEU A N 1
ATOM 2329 C CA . LEU A 1 315 ? 25.919 -9.003 -7.198 1.00 87.69 315 LEU A CA 1
ATOM 2330 C C . LEU A 1 315 ? 26.687 -9.841 -6.164 1.00 87.69 315 LEU A C 1
ATOM 2332 O O . LEU A 1 315 ? 26.069 -10.520 -5.344 1.00 87.69 315 LEU A O 1
ATOM 2336 N N . ARG A 1 316 ? 28.021 -9.734 -6.147 1.00 88.62 316 ARG A N 1
ATOM 2337 C CA . ARG A 1 316 ? 28.880 -10.482 -5.220 1.00 88.62 316 ARG A CA 1
ATOM 2338 C C . ARG A 1 316 ? 28.609 -10.133 -3.758 1.00 88.62 316 ARG A C 1
ATOM 2340 O O . ARG A 1 316 ? 28.575 -11.024 -2.914 1.00 88.62 316 ARG A O 1
ATOM 2347 N N . LYS A 1 317 ? 28.336 -8.863 -3.449 1.00 89.50 317 LYS A N 1
ATOM 2348 C CA . LYS A 1 317 ? 27.885 -8.472 -2.106 1.00 89.50 317 LYS A CA 1
ATOM 2349 C C . LYS A 1 317 ? 26.585 -9.159 -1.723 1.00 89.50 317 LYS A C 1
ATOM 2351 O O . LYS A 1 317 ? 26.450 -9.616 -0.593 1.00 89.50 317 LYS A O 1
ATOM 2356 N N . HIS A 1 318 ? 25.603 -9.177 -2.619 1.00 87.12 318 HIS A N 1
ATOM 2357 C CA . HIS A 1 318 ? 24.314 -9.789 -2.316 1.00 87.12 318 HIS A CA 1
ATOM 2358 C C . HIS A 1 318 ? 24.449 -11.294 -2.070 1.00 87.12 318 HIS A C 1
ATOM 2360 O O . HIS A 1 318 ? 23.826 -11.787 -1.137 1.00 87.12 318 HIS A O 1
ATOM 2366 N N . GLN A 1 319 ? 25.310 -11.984 -2.822 1.00 88.38 319 GLN A N 1
ATOM 2367 C CA . GLN A 1 319 ? 25.647 -13.392 -2.588 1.00 88.38 319 GLN A CA 1
ATOM 2368 C C . GLN A 1 319 ? 26.302 -13.600 -1.214 1.00 88.38 319 GLN A C 1
ATOM 2370 O O . GLN A 1 319 ? 25.764 -14.343 -0.399 1.00 88.38 319 GLN A O 1
ATOM 2375 N N . CYS A 1 320 ? 27.359 -12.838 -0.908 1.00 87.81 320 CYS A N 1
ATOM 2376 C CA . CYS A 1 320 ? 28.058 -12.873 0.385 1.00 87.81 320 CYS A CA 1
ATOM 2377 C C . CYS A 1 320 ? 27.094 -12.650 1.564 1.00 87.81 320 CYS A C 1
ATOM 2379 O O . CYS A 1 320 ? 27.092 -13.384 2.547 1.00 87.81 320 CYS A O 1
ATOM 2381 N N . ARG A 1 321 ? 26.183 -11.675 1.440 1.00 87.19 321 ARG A N 1
ATOM 2382 C CA . ARG A 1 321 ? 25.169 -11.402 2.469 1.00 87.19 321 ARG A CA 1
ATOM 2383 C C . ARG A 1 321 ? 24.179 -12.548 2.657 1.00 87.19 321 ARG A C 1
ATOM 2385 O O . ARG A 1 321 ? 23.657 -12.682 3.756 1.00 87.19 321 ARG A O 1
ATOM 2392 N N . CYS A 1 322 ? 23.863 -13.310 1.614 1.00 86.75 322 CYS A N 1
ATOM 2393 C CA . CYS A 1 322 ? 22.982 -14.471 1.721 1.00 86.75 322 CYS A CA 1
ATOM 2394 C C . CYS A 1 322 ? 23.680 -15.641 2.409 1.00 86.75 322 CYS A C 1
ATOM 2396 O O . CYS A 1 322 ? 23.092 -16.264 3.286 1.00 86.75 322 CYS A O 1
ATOM 2398 N N . GLU A 1 323 ? 24.951 -15.864 2.088 1.00 84.81 323 GLU A N 1
ATOM 2399 C CA . GLU A 1 323 ? 25.790 -16.875 2.734 1.00 84.81 323 GLU A CA 1
ATOM 2400 C C . GLU A 1 323 ? 25.947 -16.599 4.237 1.00 84.81 323 GLU A C 1
ATOM 2402 O O . GLU A 1 323 ? 25.671 -17.489 5.037 1.00 84.81 323 GLU A O 1
ATOM 2407 N N . CYS A 1 324 ? 26.220 -15.347 4.636 1.00 83.44 324 CYS A N 1
ATOM 2408 C CA . CYS A 1 324 ? 26.282 -14.951 6.053 1.00 83.44 324 CYS A CA 1
ATOM 2409 C C . CYS A 1 324 ? 24.990 -15.227 6.837 1.00 83.44 324 CYS A C 1
ATOM 2411 O O . CYS A 1 324 ? 25.024 -15.336 8.059 1.00 83.44 324 CYS A O 1
ATOM 2413 N N . ASN A 1 325 ? 23.841 -15.281 6.157 1.00 72.69 325 ASN A N 1
ATOM 2414 C CA . ASN A 1 325 ? 22.544 -15.489 6.795 1.00 72.69 325 ASN A CA 1
ATOM 2415 C C . ASN A 1 325 ? 22.186 -16.981 6.927 1.00 72.69 325 ASN A C 1
ATOM 2417 O O . ASN A 1 325 ? 21.193 -17.307 7.575 1.00 72.69 325 ASN A O 1
ATOM 2421 N N . SER A 1 326 ? 22.947 -17.894 6.313 1.00 66.69 326 SER A N 1
ATOM 2422 C CA . SER A 1 326 ? 22.668 -19.327 6.379 1.00 66.69 326 SER A CA 1
ATOM 2423 C C . SER A 1 326 ? 23.137 -19.925 7.706 1.00 66.69 326 SER A C 1
ATOM 2425 O O . SER A 1 326 ? 24.313 -19.869 8.049 1.00 66.69 326 SER A O 1
ATOM 2427 N N . THR A 1 327 ? 22.238 -20.601 8.420 1.00 55.00 327 THR A N 1
ATOM 2428 C CA . THR A 1 327 ? 22.522 -21.307 9.686 1.00 55.00 327 THR A CA 1
ATOM 2429 C C . THR A 1 327 ? 23.392 -22.564 9.533 1.00 55.00 327 THR A C 1
ATOM 2431 O O . THR A 1 327 ? 23.570 -23.308 10.492 1.00 55.00 327 THR A O 1
ATOM 2434 N N . LYS A 1 328 ? 23.911 -22.858 8.332 1.00 51.28 328 LYS A N 1
ATOM 2435 C CA . LYS A 1 328 ? 24.702 -24.071 8.067 1.00 51.28 328 LYS A CA 1
ATOM 2436 C C . LYS A 1 328 ? 26.210 -23.919 8.284 1.00 51.28 328 LYS A C 1
ATOM 2438 O O . LYS A 1 328 ? 26.880 -24.948 8.296 1.00 51.28 328 LYS A O 1
ATOM 2443 N N . GLU A 1 329 ? 26.742 -22.709 8.457 1.00 50.00 329 GLU A N 1
ATOM 2444 C CA . GLU A 1 329 ? 28.203 -22.494 8.501 1.00 50.00 329 GLU A CA 1
ATOM 2445 C C . GLU A 1 329 ? 28.745 -21.793 9.761 1.00 50.00 329 GLU A C 1
ATOM 2447 O O . GLU A 1 329 ? 29.961 -21.614 9.875 1.00 50.00 329 GLU A O 1
ATOM 2452 N N . HIS A 1 330 ? 27.902 -21.453 10.740 1.00 46.91 330 HIS A N 1
ATOM 2453 C CA . HIS A 1 330 ? 28.302 -20.774 11.983 1.00 46.91 330 HIS A CA 1
ATOM 2454 C C . HIS A 1 330 ? 27.634 -21.397 13.209 1.00 46.91 330 HIS A C 1
ATOM 2456 O O . HIS A 1 330 ? 28.271 -21.357 14.286 1.00 46.91 330 HIS A O 1
#

Secondary structure (DSSP, 8-state):
----------------------------S-GGG-EEETTSPEESSHHHHHHT--TT--EEEES---HHHHHHHHHHHHHHHHHHHHHHHHTTGGG---GGGEETTEE-HHHHHHHHHHHHHHHTT-----SSHHHHHHHHHHHHHTTHHHHHHHHHHT-SSHHHHHHHHHHHHHHHHTTTT-----S-PPPPPP------------------PPPP-------------HHHHHHHHHH-TTTT--SSGGGHHHHHHHHHHHHTT-----HHHHT-HHHHHHHHHHHHHHHHHHHHHTT-SSHHHHHHHHHHHHHHHHHHHHHTT-TT--

Radius of gyration: 30.25 Å; chains: 1; bounding box: 93×63×65 Å

InterPro domains:
  IPR002350 Kazal domain [PF07648] (21-65)
  IPR002350 Kazal domain [PS51465] (16-67)
  IPR002350 Kazal domain [SM00280] (21-65)
  IPR036058 Kazal domain superfamily [SSF100895] (20-65)

Foldseek 3Di:
DDDDDDDDPPDDPPPPPPPCPQDDPPDDDPLQQWFQKPVRAIDRHQSRQVVVVDVPIDGPHGGHRPVVVVVCVLVCLVVLLVQLVVQCVVCVLVPHPLVVQQDPNDGDPLLNVLSSLQSSQVSSVFDHADSDPVLSVQLVVQCVVVVLVVQLVVQCVPDPDPSSNSVSVVSSSCSNSVRRPDDDDDDDDDDDDDDDDDDDDDDDDDDDDDDDDDDDDDDDDDDDDDPDFLVLLVVQLVVPPCQQPDPDVVCSVQSNLQSSQVSVVFAAADPVLVPDPQLVVQLVVLVVQLVVQLVVLVPDPDPVSSVRSNRVSVVSSSRSNRVSRDPPPD